Protein AF-A0A950J398-F1 (afdb_monomer)

Solvent-accessible surface area (backbone atoms only — not comparable to full-atom values): 10388 Å² total; per-residue (Å²): 79,31,39,39,40,58,42,37,67,45,62,45,77,43,84,66,61,93,87,28,29,50,65,56,54,39,52,75,22,68,27,67,51,93,64,90,81,65,56,47,45,32,40,38,36,40,69,88,69,51,72,46,80,29,51,38,33,44,35,73,72,71,58,40,63,92,50,53,47,72,55,54,66,61,15,35,38,37,33,47,59,75,60,66,37,48,29,39,38,39,64,25,36,70,49,60,43,79,42,84,38,45,67,77,39,30,48,63,54,54,47,56,74,31,29,65,46,72,85,32,34,45,26,45,61,58,22,33,44,33,40,64,45,98,87,71,53,73,48,76,44,80,31,38,39,47,58,16,71,76,68,68,39,62,87,36,36,54,66,61,54,74,67,25,36,37,40,31,41,64,41,95,58,89,76,77,41,68,74,54,47,59,59,59,53,60,73,73,54,135

Radius of gyration: 21.27 Å; Cα contacts (8 Å, |Δi|>4): 397; chains: 1; bounding box: 48×39×56 Å

Sequence (190 aa):
NVLVMGDVKTPGKYALRSGGRLTDAIAAAGGLMPTNGDFPFARVSRANGAIVRVSLQNLLHDGNQQQNVELDEGSVVYVEGPTTFDVEVVGAVDRPGYIQMREGDRLATAIAKAGTSANSNADLNHVYVTRTAANGQTASHEVNLYQALINGNLWYDPVLKKGDIVYVPQSRRPGSAGGLLYLLQRWLIP

Structure (mmCIF, N/CA/C/O backbone):
data_AF-A0A950J398-F1
#
_entry.id   AF-A0A950J398-F1
#
loop_
_atom_site.group_PDB
_atom_site.id
_atom_site.type_symbol
_atom_site.label_atom_id
_atom_site.label_alt_id
_atom_site.label_comp_id
_atom_site.label_asym_id
_atom_site.label_entity_id
_atom_site.label_seq_id
_atom_site.pdbx_PDB_ins_code
_atom_site.Cartn_x
_atom_site.Cartn_y
_atom_site.Cartn_z
_atom_site.occupancy
_atom_site.B_iso_or_equiv
_atom_site.auth_seq_id
_atom_site.auth_comp_id
_atom_site.auth_asym_id
_atom_site.auth_atom_id
_atom_site.pdbx_PDB_model_num
ATOM 1 N N . ASN A 1 1 ? -22.641 -3.391 20.922 1.00 89.75 1 ASN A N 1
ATOM 2 C CA . ASN A 1 1 ? -21.802 -3.944 19.818 1.00 89.75 1 ASN A CA 1
ATOM 3 C C . ASN A 1 1 ? -21.155 -2.836 18.995 1.00 89.75 1 ASN A C 1
ATOM 5 O O . ASN A 1 1 ? -21.799 -1.816 18.789 1.00 89.75 1 ASN A O 1
ATOM 9 N N . VAL A 1 2 ? -19.935 -3.050 18.495 1.00 96.06 2 VAL A N 1
ATOM 10 C CA . VAL A 1 2 ? -19.203 -2.146 17.584 1.00 96.06 2 VAL A CA 1
ATOM 11 C C . VAL A 1 2 ? -18.965 -2.860 16.255 1.00 96.06 2 VAL A C 1
ATOM 13 O O . VAL A 1 2 ? -18.719 -4.065 16.236 1.00 96.06 2 VAL A O 1
ATOM 16 N N . LEU A 1 3 ? -19.039 -2.138 15.140 1.00 97.31 3 LEU A N 1
ATOM 17 C CA . LEU A 1 3 ? -18.682 -2.654 13.820 1.00 97.31 3 LEU A CA 1
ATOM 18 C C . LEU A 1 3 ? -17.259 -2.222 13.461 1.00 97.31 3 LEU A C 1
ATOM 20 O O . LEU A 1 3 ? -16.984 -1.028 13.432 1.00 97.31 3 LEU A O 1
ATOM 24 N N . VAL A 1 4 ? -16.372 -3.171 13.174 1.00 98.00 4 VAL A N 1
ATOM 25 C CA . VAL A 1 4 ? -14.995 -2.906 12.737 1.00 98.00 4 VAL A CA 1
ATOM 26 C C . VAL A 1 4 ? -14.847 -3.333 11.281 1.00 98.00 4 VAL A C 1
ATOM 28 O O . VAL A 1 4 ? -15.149 -4.469 10.918 1.00 98.00 4 VAL A O 1
ATOM 31 N N . MET A 1 5 ? -14.403 -2.407 10.439 1.00 95.50 5 MET A N 1
ATOM 32 C CA . MET A 1 5 ? -14.259 -2.562 8.994 1.00 95.50 5 MET A CA 1
ATOM 33 C C . MET A 1 5 ? -12.928 -1.978 8.514 1.00 95.50 5 MET A C 1
ATOM 35 O O . MET A 1 5 ? -12.288 -1.202 9.225 1.00 95.50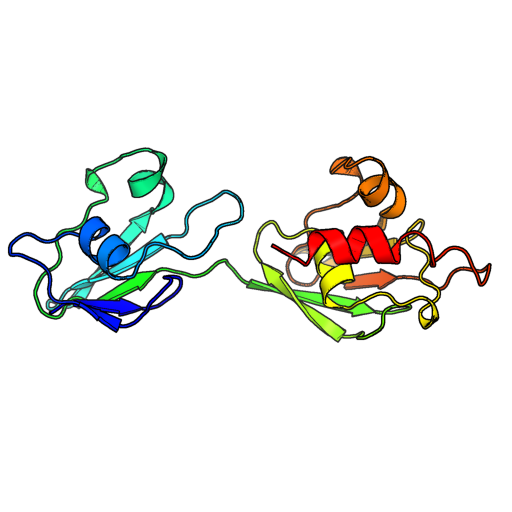 5 MET A O 1
ATOM 39 N N . GLY A 1 6 ? -12.554 -2.305 7.276 1.00 91.50 6 GLY A N 1
ATOM 40 C CA . GLY A 1 6 ? -11.344 -1.793 6.638 1.00 91.50 6 GLY A CA 1
ATOM 41 C C . GLY A 1 6 ? -10.139 -2.704 6.855 1.00 91.50 6 GLY A C 1
ATOM 42 O O . GLY A 1 6 ? -10.293 -3.925 6.870 1.00 91.50 6 GLY A O 1
ATOM 43 N N . ASP A 1 7 ? -8.953 -2.115 6.998 1.00 91.81 7 ASP A N 1
ATOM 44 C CA . ASP A 1 7 ? -7.660 -2.817 6.944 1.00 91.81 7 ASP A CA 1
ATOM 45 C C . ASP A 1 7 ? -7.256 -3.485 8.273 1.00 91.81 7 ASP A C 1
ATOM 47 O O . ASP A 1 7 ? -6.224 -3.214 8.888 1.00 91.81 7 ASP A O 1
ATOM 51 N N . VAL A 1 8 ? -8.129 -4.377 8.735 1.00 95.25 8 VAL A N 1
ATOM 52 C CA . VAL A 1 8 ? -7.943 -5.249 9.903 1.00 95.25 8 VAL A CA 1
ATOM 53 C C . VAL A 1 8 ? -7.967 -6.709 9.467 1.00 95.25 8 VAL A C 1
ATOM 55 O O . VAL A 1 8 ? -8.546 -7.038 8.433 1.00 95.25 8 VAL A O 1
ATOM 58 N N . LYS A 1 9 ? -7.386 -7.612 10.266 1.00 94.19 9 LYS A N 1
ATOM 59 C CA . LYS A 1 9 ? -7.313 -9.037 9.890 1.00 94.19 9 LYS A CA 1
ATOM 60 C C . LYS A 1 9 ? -8.681 -9.694 9.751 1.00 94.19 9 LYS A C 1
ATOM 62 O O . LYS A 1 9 ? -8.897 -10.476 8.832 1.00 94.19 9 LYS A O 1
ATOM 67 N N . THR A 1 10 ? -9.591 -9.394 10.673 1.00 96.81 10 THR A N 1
ATOM 68 C CA . THR A 1 10 ? -10.943 -9.959 10.683 1.00 96.81 10 THR A CA 1
ATOM 69 C C . THR A 1 10 ? -11.962 -8.826 10.810 1.00 96.81 10 THR A C 1
ATOM 71 O O . THR A 1 10 ? -12.272 -8.389 11.916 1.00 96.81 10 THR A O 1
ATOM 74 N N . PRO A 1 11 ? -12.495 -8.287 9.704 1.00 97.06 11 PRO A N 1
ATOM 75 C CA . PRO A 1 11 ? -13.603 -7.337 9.759 1.00 97.06 11 PRO A CA 1
ATOM 76 C C . PRO A 1 11 ? -14.870 -7.998 10.317 1.00 97.06 11 PRO A C 1
ATOM 78 O O . PRO A 1 11 ? -15.158 -9.156 10.016 1.00 97.06 11 PRO A O 1
ATOM 81 N N . GLY A 1 12 ? -15.657 -7.279 11.117 1.00 97.69 12 GLY A N 1
ATOM 82 C CA . GLY A 1 12 ? -16.854 -7.855 11.725 1.00 97.69 12 GLY A CA 1
ATOM 83 C C . GLY A 1 12 ? -17.466 -7.033 12.850 1.00 97.69 12 GLY A C 1
ATOM 84 O O . GLY A 1 12 ? -17.034 -5.924 13.165 1.00 97.69 12 GLY A O 1
ATOM 85 N N . LYS A 1 13 ? -18.519 -7.588 13.457 1.00 97.62 13 LYS A N 1
ATOM 86 C CA . LYS A 1 13 ? -19.149 -7.025 14.655 1.00 97.62 13 LYS A CA 1
ATOM 87 C C . LYS A 1 13 ? -18.500 -7.618 15.899 1.00 97.62 13 LYS A C 1
ATOM 89 O O . LYS A 1 13 ? -18.402 -8.835 16.015 1.00 97.62 13 LYS A O 1
ATOM 94 N N . TYR A 1 14 ? -18.147 -6.756 16.843 1.00 97.12 14 TYR A N 1
ATOM 95 C CA . TYR A 1 14 ? -17.475 -7.125 18.080 1.00 97.12 14 TYR A CA 1
ATOM 96 C C . TYR A 1 14 ? -18.247 -6.615 19.296 1.00 97.12 14 TYR A C 1
ATOM 98 O O . TYR A 1 14 ? -18.701 -5.466 19.344 1.00 97.12 14 TYR A O 1
ATOM 106 N N . ALA A 1 15 ? -18.402 -7.487 20.289 1.00 95.44 15 ALA A N 1
ATOM 107 C CA . ALA A 1 15 ? -18.905 -7.121 21.603 1.00 95.44 15 ALA A CA 1
ATOM 108 C C . ALA A 1 15 ? -17.713 -6.715 22.476 1.00 95.44 15 ALA A C 1
ATOM 110 O O . ALA A 1 15 ? -16.857 -7.542 22.787 1.00 95.44 15 ALA A O 1
ATOM 111 N N . LEU A 1 16 ? -17.646 -5.437 22.844 1.00 93.56 16 LEU A N 1
ATOM 112 C CA . LEU A 1 16 ? -16.629 -4.919 23.756 1.00 93.56 16 LEU A CA 1
ATOM 113 C C . LEU A 1 16 ? -17.194 -4.841 25.175 1.00 93.56 16 LEU A C 1
ATOM 115 O O . LEU A 1 16 ? -18.408 -4.755 25.370 1.00 93.56 16 LEU A O 1
ATOM 119 N N . ARG A 1 17 ? -16.304 -4.863 26.170 1.00 90.81 17 ARG A N 1
ATOM 120 C CA . ARG A 1 17 ? -16.674 -4.581 27.562 1.00 90.81 17 ARG A CA 1
ATOM 121 C C . ARG A 1 17 ? -17.093 -3.114 27.705 1.00 90.81 17 ARG A C 1
ATOM 123 O O . ARG A 1 17 ? -16.741 -2.281 26.872 1.00 90.81 17 ARG A O 1
ATOM 130 N N . SER A 1 18 ? -17.818 -2.801 28.779 1.00 87.69 18 SER A N 1
ATOM 131 C CA . SER A 1 18 ? -18.142 -1.411 29.129 1.00 87.69 18 SER A CA 1
ATOM 132 C C . SER A 1 18 ? -16.862 -0.576 29.229 1.00 87.69 18 SER A C 1
ATOM 134 O O . SER A 1 18 ? -15.903 -1.012 29.867 1.00 87.69 18 SER A O 1
ATOM 136 N N . GLY A 1 19 ? -16.851 0.601 28.600 1.00 89.00 19 GLY A N 1
ATOM 137 C CA . GLY A 1 19 ? -15.662 1.456 28.496 1.00 89.00 19 GLY A CA 1
ATOM 138 C C . GLY A 1 19 ? -14.628 0.995 27.460 1.00 89.00 19 GLY A C 1
ATOM 139 O O . GLY A 1 19 ? -13.484 1.448 27.501 1.00 89.00 19 GLY A O 1
ATOM 140 N N . GLY A 1 20 ? -15.003 0.082 26.556 1.00 95.06 20 GLY A N 1
ATOM 141 C CA . GLY A 1 20 ? -14.139 -0.402 25.481 1.00 95.06 20 GLY A CA 1
ATOM 142 C C . GLY A 1 20 ? -13.688 0.716 24.538 1.00 95.06 20 GLY A C 1
ATOM 143 O O . GLY A 1 20 ? -14.447 1.629 24.204 1.00 95.06 20 GLY A O 1
ATOM 144 N N . ARG A 1 21 ? -12.434 0.640 24.093 1.00 97.12 21 ARG A N 1
ATOM 145 C CA . ARG A 1 21 ? -11.788 1.669 23.269 1.00 97.12 21 ARG A CA 1
ATOM 146 C C . ARG A 1 21 ? -11.370 1.145 21.902 1.00 97.12 21 ARG A C 1
ATOM 148 O O . ARG A 1 21 ? -11.442 -0.049 21.610 1.00 97.12 21 ARG A O 1
ATOM 155 N N . LEU A 1 22 ? -10.908 2.060 21.053 1.00 97.38 22 LEU A N 1
ATOM 156 C CA . LEU A 1 22 ? -10.424 1.764 19.707 1.00 97.38 22 LEU A CA 1
ATOM 157 C C . LEU A 1 22 ? -9.371 0.648 19.684 1.00 97.38 22 LEU A C 1
ATOM 159 O O . LEU A 1 22 ? -9.449 -0.239 18.835 1.00 97.38 22 LEU A O 1
ATOM 163 N N . THR A 1 23 ? -8.433 0.645 20.632 1.00 97.56 23 THR A N 1
ATOM 164 C CA . THR A 1 23 ? -7.432 -0.427 20.743 1.00 97.56 23 THR A CA 1
ATOM 165 C C . THR A 1 23 ? -8.057 -1.796 21.007 1.00 97.56 23 THR A C 1
ATOM 167 O O . THR A 1 23 ? -7.616 -2.776 20.413 1.00 97.56 23 THR A O 1
ATOM 170 N N . ASP A 1 24 ? -9.107 -1.873 21.831 1.00 97.44 24 ASP A N 1
ATOM 171 C CA . ASP A 1 24 ? -9.798 -3.134 22.135 1.00 97.44 24 ASP A CA 1
ATOM 172 C C . ASP A 1 24 ? -10.524 -3.672 20.902 1.00 97.44 24 ASP A C 1
ATOM 174 O O . ASP A 1 24 ? -10.493 -4.869 20.628 1.00 97.44 24 ASP A O 1
ATOM 178 N N . ALA A 1 25 ? -11.143 -2.779 20.124 1.00 97.62 25 ALA A N 1
ATOM 179 C CA . ALA A 1 25 ? -11.811 -3.133 18.878 1.00 97.62 25 ALA A CA 1
ATOM 180 C C . ALA A 1 25 ? -10.827 -3.659 17.823 1.00 97.62 25 ALA A C 1
ATOM 182 O O . ALA A 1 25 ? -11.087 -4.684 17.194 1.00 97.62 25 ALA A O 1
ATOM 183 N N . ILE A 1 26 ? -9.682 -2.987 17.656 1.00 97.12 26 ILE A N 1
ATOM 184 C CA . ILE A 1 26 ? -8.622 -3.421 16.736 1.00 97.12 26 ILE A CA 1
ATOM 185 C C . ILE A 1 26 ? -8.041 -4.765 17.194 1.00 97.12 26 ILE A C 1
ATOM 187 O O . ILE A 1 26 ? -7.856 -5.660 16.371 1.00 97.12 26 ILE A O 1
ATOM 191 N N . ALA A 1 27 ? -7.798 -4.941 18.496 1.00 97.25 27 ALA A N 1
ATOM 192 C CA . ALA A 1 27 ? -7.305 -6.199 19.051 1.00 97.25 27 ALA A CA 1
ATOM 193 C C . ALA A 1 27 ? -8.307 -7.348 18.852 1.00 97.25 27 ALA A C 1
ATOM 195 O O . ALA A 1 27 ? -7.915 -8.431 18.418 1.00 97.25 27 ALA A O 1
ATOM 196 N N . ALA A 1 28 ? -9.599 -7.105 19.090 1.00 97.56 28 ALA A N 1
ATOM 197 C CA . ALA A 1 28 ? -10.663 -8.080 18.853 1.00 97.56 28 ALA A CA 1
ATOM 198 C C . ALA A 1 28 ? -10.767 -8.483 17.371 1.00 97.56 28 ALA A C 1
ATOM 200 O O . ALA A 1 28 ? -11.016 -9.648 17.072 1.00 97.56 28 ALA A O 1
ATOM 201 N N . ALA A 1 29 ? -10.490 -7.552 16.452 1.00 97.56 29 ALA A N 1
ATOM 202 C CA . ALA A 1 29 ? -10.401 -7.812 15.015 1.00 97.56 29 ALA A CA 1
ATOM 203 C C . ALA A 1 29 ? -9.108 -8.535 14.574 1.00 97.56 29 ALA A C 1
ATOM 205 O O . ALA A 1 29 ? -8.880 -8.727 13.378 1.00 97.56 29 ALA A O 1
ATOM 206 N N . GLY A 1 30 ? -8.253 -8.948 15.517 1.00 96.56 30 GLY A N 1
ATOM 207 C CA . GLY A 1 30 ? -6.989 -9.643 15.254 1.00 96.56 30 GLY A CA 1
ATOM 208 C C . GLY A 1 30 ? -5.803 -8.717 14.957 1.00 96.56 30 GLY A C 1
ATOM 209 O O . GLY A 1 30 ? -4.724 -9.194 14.585 1.00 96.56 30 GLY A O 1
ATOM 210 N N . GLY A 1 31 ? -5.977 -7.408 15.138 1.00 94.81 31 GLY A N 1
ATOM 211 C CA . GLY A 1 31 ? -5.001 -6.379 14.802 1.00 94.81 31 GLY A CA 1
ATOM 212 C C . GLY A 1 31 ? -5.141 -5.850 13.374 1.00 94.81 31 GLY A C 1
ATOM 213 O O . GLY A 1 31 ? -6.023 -6.250 12.609 1.00 94.81 31 GLY A O 1
ATOM 214 N N . LEU A 1 32 ? -4.242 -4.932 13.029 1.00 92.69 32 LEU A N 1
ATOM 215 C CA . LEU A 1 32 ? -4.137 -4.360 11.689 1.00 92.69 32 LEU A CA 1
ATOM 216 C C . LEU A 1 32 ? -3.552 -5.376 10.700 1.00 92.69 32 LEU A C 1
ATOM 218 O O . LEU A 1 32 ? -2.845 -6.315 11.092 1.00 92.69 32 LEU A O 1
ATOM 222 N N . MET A 1 33 ? -3.840 -5.175 9.417 1.00 88.31 33 MET A N 1
ATOM 223 C CA . MET A 1 33 ? -3.079 -5.820 8.348 1.00 88.31 33 MET A CA 1
ATOM 224 C C . MET A 1 33 ? -1.623 -5.311 8.340 1.00 88.31 33 MET A C 1
ATOM 226 O O . MET A 1 33 ? -1.348 -4.237 8.881 1.00 88.31 33 MET A O 1
ATOM 230 N N . PRO A 1 34 ? -0.664 -6.069 7.771 1.00 80.06 34 PRO A N 1
ATOM 231 C CA . PRO A 1 34 ? 0.726 -5.626 7.678 1.00 80.06 34 PRO A CA 1
ATOM 232 C C . PRO A 1 34 ? 0.859 -4.280 6.956 1.00 80.06 34 PRO A C 1
ATOM 234 O O . PRO A 1 34 ? 0.318 -4.105 5.862 1.00 80.06 34 PRO A O 1
ATOM 237 N N . THR A 1 35 ? 1.613 -3.360 7.558 1.00 70.12 35 THR A N 1
ATOM 238 C CA . THR A 1 35 ? 1.894 -2.026 7.017 1.00 70.12 35 THR A CA 1
ATOM 239 C C . THR A 1 35 ? 3.340 -1.927 6.520 1.00 70.12 35 THR A C 1
ATOM 241 O O . THR A 1 35 ? 4.217 -2.661 6.975 1.00 70.12 35 THR A O 1
ATOM 244 N N . ASN A 1 36 ? 3.606 -1.002 5.592 1.00 63.44 36 ASN A N 1
ATOM 245 C CA . ASN A 1 36 ? 4.936 -0.784 5.001 1.00 63.44 36 ASN A CA 1
ATOM 246 C C . ASN A 1 36 ? 5.781 0.257 5.776 1.00 63.44 36 ASN A C 1
ATOM 248 O O . ASN A 1 36 ? 6.622 0.932 5.187 1.00 63.44 36 ASN A O 1
ATOM 252 N N . GLY A 1 37 ? 5.556 0.409 7.084 1.00 69.19 37 GLY A N 1
ATOM 253 C CA . GLY A 1 37 ? 6.310 1.324 7.955 1.00 69.19 37 GLY A CA 1
ATOM 254 C C . GLY A 1 37 ? 5.422 2.280 8.747 1.00 69.19 37 GLY A C 1
ATOM 255 O O . GLY A 1 37 ? 5.594 2.384 9.957 1.00 69.19 37 GLY A O 1
ATOM 256 N N . ASP A 1 38 ? 4.426 2.883 8.095 1.00 74.56 38 ASP A N 1
ATOM 257 C CA . ASP A 1 38 ? 3.480 3.797 8.743 1.00 74.56 38 ASP A CA 1
ATOM 258 C C . ASP A 1 38 ? 2.133 3.116 9.009 1.00 74.56 38 ASP A C 1
ATOM 260 O O . ASP A 1 38 ? 1.597 2.383 8.171 1.00 74.56 38 ASP A O 1
ATOM 264 N N . PHE A 1 39 ? 1.561 3.365 10.185 1.00 86.56 39 PHE A N 1
ATOM 265 C CA . PHE A 1 39 ? 0.210 2.939 10.525 1.00 86.56 39 PHE A CA 1
ATOM 266 C C . PHE A 1 39 ? -0.834 3.902 9.937 1.00 86.56 39 PHE A C 1
ATOM 268 O O . PHE A 1 39 ? -0.658 5.122 10.002 1.00 86.56 39 PHE A O 1
ATOM 275 N N . PRO A 1 40 ? -1.957 3.385 9.405 1.00 89.62 40 PRO A N 1
ATOM 276 C CA . PRO A 1 40 ? -2.964 4.215 8.758 1.00 89.62 40 PRO A CA 1
ATOM 277 C C . PRO A 1 40 ? -3.769 5.046 9.766 1.00 89.62 40 PRO A C 1
ATOM 279 O O . PRO A 1 40 ? -3.604 4.964 10.984 1.00 89.62 40 PRO A O 1
ATOM 282 N N . PHE A 1 41 ? -4.702 5.848 9.265 1.00 93.50 41 PHE A N 1
ATOM 283 C CA . PHE A 1 41 ? -5.713 6.464 10.118 1.00 93.50 41 PHE A CA 1
ATOM 284 C C . PHE A 1 41 ? -6.892 5.514 10.345 1.00 93.50 41 PHE A C 1
ATOM 286 O O . PHE A 1 41 ? -7.205 4.661 9.518 1.00 93.50 41 PHE A O 1
ATOM 293 N N . ALA A 1 42 ? -7.609 5.715 11.445 1.00 96.00 42 ALA A N 1
ATOM 294 C CA . ALA A 1 42 ? -8.945 5.171 11.636 1.00 96.00 42 ALA A CA 1
ATOM 295 C C . ALA A 1 42 ? -9.976 6.300 11.659 1.00 96.00 42 ALA A C 1
ATOM 297 O O . ALA A 1 42 ? -9.714 7.402 12.144 1.00 96.00 42 ALA A O 1
ATOM 298 N N . ARG A 1 43 ? -11.180 6.014 11.171 1.00 97.19 43 ARG A N 1
ATOM 299 C CA . ARG A 1 43 ? -12.36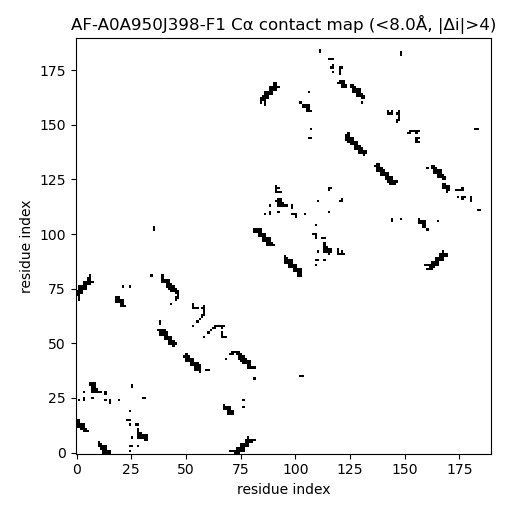1 6.856 11.362 1.00 97.19 43 ARG A CA 1
ATOM 300 C C . ARG A 1 43 ? -13.317 6.138 12.297 1.00 97.19 43 ARG A C 1
ATOM 302 O O . ARG A 1 43 ? -13.757 5.030 12.004 1.00 97.19 43 ARG A O 1
ATOM 309 N N . VAL A 1 44 ? -13.644 6.783 13.407 1.00 97.56 44 VAL A N 1
ATOM 310 C CA . VAL A 1 44 ? -14.644 6.313 14.362 1.00 97.56 44 VAL A CA 1
ATOM 311 C C . VAL A 1 44 ? -15.902 7.138 14.160 1.00 97.56 44 VAL A C 1
ATOM 313 O O . VAL A 1 44 ? -15.916 8.329 14.464 1.00 97.56 44 VAL A O 1
ATOM 316 N N . SER A 1 45 ? -16.950 6.514 13.637 1.00 96.69 45 SER A N 1
ATOM 317 C CA . SER A 1 45 ? -18.288 7.093 13.593 1.00 96.69 45 SER A CA 1
ATOM 318 C C . SER A 1 45 ? -19.051 6.634 14.829 1.00 96.69 45 SER A C 1
ATOM 320 O O . SER A 1 45 ? -19.289 5.441 15.010 1.00 96.69 45 SER A O 1
ATOM 322 N N . ARG A 1 46 ? -19.388 7.576 15.708 1.00 92.12 46 ARG A N 1
ATOM 323 C CA . ARG A 1 46 ? -20.194 7.313 16.904 1.00 92.12 46 ARG A CA 1
ATOM 324 C C . ARG A 1 46 ? -21.678 7.308 16.562 1.00 92.12 46 ARG A C 1
ATOM 326 O O . ARG A 1 46 ? -22.103 7.922 15.584 1.00 92.12 46 ARG A O 1
ATOM 333 N N . ALA A 1 47 ? -22.480 6.689 17.424 1.00 84.62 47 ALA A N 1
ATOM 334 C CA . ALA A 1 47 ? -23.933 6.616 17.255 1.00 84.62 47 ALA A CA 1
ATOM 335 C C . ALA A 1 47 ? -24.618 7.997 17.184 1.00 84.62 47 ALA A C 1
ATOM 337 O O . ALA A 1 47 ? -25.661 8.137 16.554 1.00 84.62 47 ALA A O 1
ATOM 338 N N . ASN A 1 48 ? -24.015 9.033 17.777 1.00 85.56 48 ASN A N 1
ATOM 339 C CA . ASN A 1 48 ? -24.506 10.414 17.716 1.00 85.56 48 ASN A CA 1
ATOM 340 C C . ASN A 1 48 ? -24.151 11.157 16.409 1.00 85.56 48 ASN A C 1
ATOM 342 O O . ASN A 1 48 ? -24.402 12.355 16.303 1.00 85.56 48 ASN A O 1
ATOM 346 N N . GLY A 1 49 ? -23.530 10.480 15.439 1.00 86.00 49 GLY A N 1
ATOM 347 C CA . GLY A 1 49 ? -23.116 11.055 14.159 1.00 86.00 49 GLY A CA 1
ATOM 348 C C . GLY A 1 49 ? -21.750 11.747 14.175 1.00 86.00 49 GLY A C 1
ATOM 349 O O . GLY A 1 49 ? -21.261 12.133 13.115 1.00 86.00 49 GLY A O 1
ATOM 350 N N . ALA A 1 50 ? -21.090 11.878 15.332 1.00 91.94 50 ALA A N 1
ATOM 351 C CA . ALA A 1 50 ? -19.739 12.424 15.391 1.00 91.94 50 ALA A CA 1
ATOM 352 C C . ALA A 1 50 ? -18.746 11.482 14.697 1.00 91.94 50 ALA A C 1
ATOM 354 O O . ALA A 1 50 ? -18.739 10.274 14.945 1.00 91.94 50 ALA A O 1
ATOM 355 N N . ILE A 1 51 ? -17.878 12.047 13.857 1.00 95.06 51 ILE A N 1
ATOM 356 C CA . ILE A 1 51 ? -16.788 11.320 13.206 1.00 95.06 51 ILE A CA 1
ATOM 357 C C . ILE A 1 51 ? -15.472 11.825 13.784 1.00 95.06 51 ILE A C 1
ATOM 359 O O . ILE A 1 51 ? -15.146 13.004 13.667 1.00 95.06 51 ILE A O 1
ATOM 363 N N . VAL A 1 52 ? -14.710 10.921 14.390 1.00 96.12 52 VAL A N 1
ATOM 364 C CA . VAL A 1 52 ? -13.377 11.206 14.923 1.00 96.12 52 VAL A CA 1
ATOM 365 C C . VAL A 1 52 ? -12.351 10.506 14.045 1.00 96.12 52 VAL A C 1
ATOM 367 O O . VAL A 1 52 ? -12.398 9.287 13.880 1.00 96.12 52 VAL A O 1
ATOM 370 N N . ARG A 1 53 ? -11.427 11.277 13.469 1.00 96.44 53 ARG A N 1
ATOM 371 C CA . ARG A 1 53 ? -10.266 10.730 12.762 1.00 96.44 53 ARG A CA 1
ATOM 372 C C . ARG A 1 53 ? -9.126 10.541 13.760 1.00 96.44 53 ARG A C 1
ATOM 374 O O . ARG A 1 53 ? -8.799 11.465 14.497 1.00 96.44 53 ARG A O 1
ATOM 381 N N . VAL A 1 54 ? -8.540 9.351 13.770 1.00 96.75 54 VAL A N 1
ATOM 382 C CA . VAL A 1 54 ? -7.523 8.918 14.729 1.00 96.75 54 VAL A CA 1
ATOM 383 C C . VAL A 1 54 ? -6.263 8.504 13.980 1.00 96.75 54 VAL A C 1
ATOM 385 O O . VAL A 1 54 ? -6.348 7.710 13.046 1.00 96.75 54 VAL A O 1
ATOM 388 N N . SER A 1 55 ? -5.101 9.018 14.383 1.00 95.31 55 SER A N 1
ATOM 389 C CA . SER A 1 55 ? -3.803 8.541 13.887 1.00 95.31 55 SER A CA 1
ATOM 390 C C . SER A 1 55 ? -3.437 7.243 14.606 1.00 95.31 55 SER A C 1
ATOM 392 O O . SER A 1 55 ? -3.155 7.270 15.809 1.00 95.31 55 SER A O 1
ATOM 394 N N . LEU A 1 56 ? -3.440 6.104 13.898 1.00 94.75 56 LEU A N 1
ATOM 395 C CA . LEU A 1 56 ? -3.002 4.842 14.505 1.00 94.75 56 LEU A CA 1
ATOM 396 C C . LEU A 1 56 ? -1.486 4.796 14.678 1.00 94.75 56 LEU A C 1
ATOM 398 O O . LEU A 1 56 ? -1.023 4.092 15.568 1.00 94.75 56 LEU A O 1
ATOM 402 N N . GLN A 1 57 ? -0.734 5.596 13.917 1.00 93.00 57 GLN A N 1
ATOM 403 C CA . GLN A 1 57 ? 0.688 5.825 14.170 1.00 93.00 57 GLN A CA 1
ATOM 404 C C . GLN A 1 57 ? 0.878 6.376 15.584 1.00 93.00 57 GLN A C 1
ATOM 406 O O . GLN A 1 57 ? 1.495 5.737 16.432 1.00 93.00 57 GLN A O 1
ATOM 411 N N . ASN A 1 58 ? 0.225 7.496 15.892 1.00 95.94 58 ASN A N 1
ATOM 412 C CA . ASN A 1 58 ? 0.377 8.131 17.196 1.00 95.94 58 ASN A CA 1
ATOM 413 C C . ASN A 1 58 ? -0.164 7.238 18.323 1.00 95.94 58 ASN A C 1
ATOM 415 O O . ASN A 1 58 ? 0.378 7.244 19.421 1.00 95.94 58 ASN A O 1
ATOM 419 N N . LEU A 1 59 ? -1.244 6.490 18.073 1.00 96.94 59 LEU A N 1
ATOM 420 C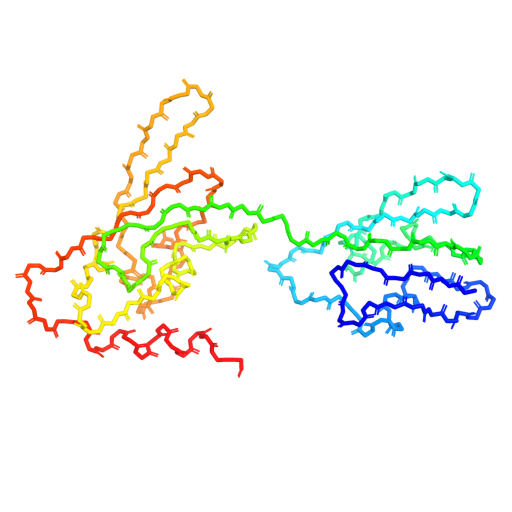 CA . LEU A 1 59 ? -1.882 5.640 19.079 1.00 96.94 59 LEU A CA 1
ATOM 421 C C . LEU A 1 59 ? -1.091 4.357 19.376 1.00 96.94 59 LEU A C 1
ATOM 423 O O . LEU A 1 59 ? -0.881 4.028 20.541 1.00 96.94 59 LEU A O 1
ATOM 427 N N . LEU A 1 60 ? -0.713 3.610 18.335 1.00 93.75 60 LEU A N 1
ATOM 428 C CA . LEU A 1 60 ? -0.172 2.253 18.457 1.00 93.75 60 LEU A CA 1
ATOM 429 C C . LEU A 1 60 ? 1.356 2.224 18.459 1.00 93.75 60 LEU A C 1
ATOM 431 O O . LEU A 1 60 ? 1.929 1.373 19.132 1.00 93.75 60 LEU A O 1
ATOM 435 N N . HIS A 1 61 ? 2.001 3.133 17.722 1.00 92.31 61 HIS A N 1
ATOM 436 C CA . HIS A 1 61 ? 3.459 3.228 17.669 1.00 92.31 61 HIS A CA 1
ATOM 437 C C . HIS A 1 61 ? 3.990 4.206 18.720 1.00 92.31 61 HIS A C 1
ATOM 439 O O . HIS A 1 61 ? 4.810 3.828 19.551 1.00 92.31 61 HIS A O 1
ATOM 445 N N . ASP A 1 62 ? 3.476 5.441 18.740 1.00 94.38 62 ASP A N 1
ATOM 446 C CA . ASP A 1 62 ? 3.994 6.483 19.643 1.00 94.38 62 ASP A CA 1
ATOM 447 C C . ASP A 1 62 ? 3.345 6.449 21.042 1.00 94.38 62 ASP A C 1
ATOM 449 O O . ASP A 1 62 ? 3.752 7.179 21.946 1.00 94.38 62 ASP A O 1
ATOM 453 N N . GLY A 1 63 ? 2.319 5.614 21.238 1.00 94.00 63 GLY A N 1
ATOM 454 C CA . GLY A 1 63 ? 1.670 5.388 22.533 1.00 94.00 63 GLY A CA 1
ATOM 455 C C . GLY A 1 63 ? 0.776 6.530 23.037 1.00 94.00 63 GLY A C 1
ATOM 456 O O . GLY A 1 63 ? 0.383 6.527 24.207 1.00 94.00 63 GLY A O 1
ATOM 457 N N . ASN A 1 64 ? 0.416 7.500 22.192 1.00 96.81 64 ASN A N 1
ATOM 458 C CA . ASN A 1 64 ? -0.428 8.631 22.565 1.00 96.81 64 ASN A CA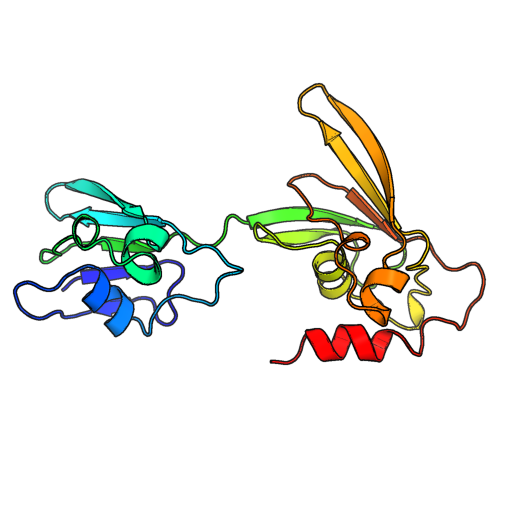 1
ATOM 459 C C . ASN A 1 64 ? -1.879 8.196 22.848 1.00 96.81 64 ASN A C 1
ATOM 461 O O . ASN A 1 64 ? -2.730 8.145 21.958 1.00 96.81 64 ASN A O 1
ATOM 465 N N . GLN A 1 65 ? -2.190 7.967 24.124 1.00 95.69 65 GLN A N 1
ATOM 466 C CA . GLN A 1 65 ? -3.516 7.532 24.574 1.00 95.69 65 GLN A CA 1
ATOM 467 C C . GLN A 1 65 ? -4.634 8.563 24.356 1.00 95.69 65 GLN A C 1
ATOM 469 O O . GLN A 1 65 ? -5.803 8.187 24.393 1.00 95.69 65 GLN A O 1
ATOM 474 N N . GLN A 1 66 ? -4.329 9.833 24.062 1.00 95.50 66 GLN A N 1
ATOM 475 C CA . GLN A 1 66 ? -5.363 10.815 23.694 1.00 95.50 66 GLN A CA 1
ATOM 476 C C . GLN A 1 66 ? -6.064 10.448 22.377 1.00 95.50 66 GLN A C 1
ATOM 478 O O . GLN A 1 66 ? -7.190 10.870 22.131 1.00 95.50 66 GLN A O 1
ATOM 483 N N . GLN A 1 67 ? -5.410 9.636 21.542 1.00 95.25 67 GLN A N 1
ATOM 484 C CA . GLN A 1 67 ? -5.976 9.076 20.318 1.00 95.25 67 GLN A CA 1
ATOM 485 C C . GLN A 1 67 ? -6.885 7.862 20.592 1.00 95.25 67 GLN A C 1
ATOM 487 O O . GLN A 1 67 ? -7.600 7.418 19.696 1.00 95.25 67 GLN A O 1
ATOM 492 N N . ASN A 1 68 ? -6.891 7.308 21.812 1.00 96.81 68 ASN A N 1
ATOM 493 C CA . ASN A 1 68 ? -7.616 6.078 22.126 1.00 96.81 68 ASN A CA 1
ATOM 494 C C . ASN A 1 68 ? -9.093 6.349 22.443 1.00 96.81 68 ASN A C 1
ATOM 496 O O . ASN A 1 68 ? -9.532 6.373 23.598 1.00 96.81 68 ASN A O 1
ATOM 500 N N . VAL A 1 69 ? -9.855 6.595 21.382 1.00 95.62 69 VAL A N 1
ATOM 501 C CA . VAL A 1 69 ? -11.272 6.953 21.437 1.00 95.62 69 VAL A CA 1
ATOM 502 C C . VAL A 1 69 ? -12.095 5.842 22.094 1.00 95.62 69 VAL A C 1
ATOM 504 O O . VAL A 1 69 ? -11.989 4.672 21.731 1.00 95.62 69 VAL A O 1
ATOM 507 N N . GLU A 1 70 ? -12.937 6.225 23.052 1.00 95.31 70 GLU A N 1
ATOM 508 C CA . GLU A 1 70 ? -13.949 5.344 23.639 1.00 95.31 70 GLU A CA 1
ATOM 509 C C . GLU A 1 70 ? -15.089 5.090 22.652 1.00 95.31 70 GLU A C 1
ATOM 511 O O . GLU A 1 70 ? -15.501 6.001 21.919 1.00 95.31 70 GLU A O 1
ATOM 516 N N . LEU A 1 71 ? -15.550 3.840 22.616 1.00 95.25 71 LEU A N 1
ATOM 517 C CA . LEU A 1 71 ? -16.509 3.346 21.643 1.00 95.25 71 LEU A CA 1
ATOM 518 C C . LEU A 1 71 ? -17.841 3.032 22.311 1.00 95.25 71 LEU A C 1
ATOM 520 O O . LEU A 1 71 ? -17.957 2.106 23.111 1.00 95.25 71 LEU A O 1
ATOM 524 N N . ASP A 1 72 ? -18.863 3.769 21.897 1.00 92.44 72 ASP A N 1
ATOM 525 C CA . ASP A 1 72 ? -20.234 3.519 22.312 1.00 92.44 72 ASP A CA 1
ATOM 526 C C . ASP A 1 72 ? -20.844 2.361 21.520 1.00 92.44 72 ASP A C 1
ATOM 528 O O . ASP A 1 72 ? -20.397 2.009 20.418 1.00 92.44 72 ASP A O 1
ATOM 532 N N . GLU A 1 73 ? -21.926 1.802 22.048 1.00 92.81 73 GLU A N 1
ATOM 533 C CA . GLU A 1 73 ? -22.744 0.866 21.294 1.00 92.81 73 GLU A CA 1
ATOM 534 C C . GLU A 1 73 ? -23.234 1.489 19.976 1.00 92.81 73 GLU A C 1
ATOM 536 O O . GLU A 1 73 ? -23.689 2.628 19.929 1.00 92.81 73 GLU A O 1
ATOM 541 N N . GLY A 1 74 ? -23.110 0.733 18.884 1.00 92.50 74 GLY A N 1
ATOM 542 C CA . GLY A 1 74 ? -23.447 1.197 17.541 1.00 92.50 74 GLY A CA 1
ATOM 543 C C . GLY A 1 74 ? -22.320 1.954 16.839 1.00 92.50 74 GLY A C 1
ATOM 544 O O . GLY A 1 74 ? -22.480 2.290 15.668 1.00 92.50 74 GLY A O 1
ATOM 545 N N . SER A 1 75 ? -21.175 2.183 17.496 1.00 95.94 75 SER A N 1
ATOM 546 C CA . SER A 1 75 ? -20.021 2.800 16.838 1.00 95.94 75 SER A CA 1
ATOM 547 C C . SER A 1 75 ? -19.518 1.959 15.663 1.00 95.94 75 SER A C 1
ATOM 549 O O . SER A 1 75 ? -19.499 0.723 15.708 1.00 95.94 75 SER A O 1
ATOM 551 N N . VAL A 1 76 ? -19.062 2.649 14.623 1.00 97.31 76 VAL A N 1
ATOM 552 C CA . VAL A 1 76 ? -18.409 2.065 13.454 1.00 97.31 76 VAL A CA 1
ATOM 553 C C . VAL A 1 76 ? -16.963 2.533 13.422 1.00 97.31 76 VAL A C 1
ATOM 555 O O . VAL A 1 76 ? -16.684 3.726 13.318 1.00 97.31 76 VAL A O 1
ATOM 558 N N . VAL A 1 77 ? -16.040 1.584 13.499 1.00 97.75 77 VAL A N 1
ATOM 559 C CA . VAL A 1 77 ? -14.608 1.793 13.315 1.00 97.75 77 VAL A CA 1
ATOM 560 C C . VAL A 1 77 ? -14.254 1.384 11.894 1.00 97.75 77 VAL A C 1
ATOM 562 O O . VAL A 1 77 ? -14.407 0.225 11.516 1.00 97.75 77 VAL A O 1
ATOM 565 N N . TYR A 1 78 ? -13.762 2.334 11.112 1.00 97.06 78 TYR A N 1
ATOM 566 C CA . TYR A 1 78 ? -13.225 2.088 9.783 1.00 97.06 78 TYR A CA 1
ATOM 567 C C . TYR A 1 78 ? -11.724 2.361 9.792 1.00 97.06 78 TYR A C 1
ATOM 569 O O . TYR A 1 78 ? -11.310 3.517 9.890 1.00 97.06 78 TYR A O 1
ATOM 577 N N . VAL A 1 79 ? -10.915 1.309 9.701 1.00 95.38 79 VAL A N 1
ATOM 578 C CA . VAL A 1 79 ? -9.460 1.420 9.545 1.00 95.38 79 VAL A CA 1
ATOM 579 C C . VAL A 1 79 ? -9.160 1.674 8.074 1.00 95.38 79 VAL A C 1
ATOM 581 O O . VAL A 1 79 ? -9.539 0.883 7.210 1.00 95.38 79 VAL A O 1
ATOM 584 N N . GLU A 1 80 ? -8.520 2.797 7.771 1.00 90.69 80 GLU A N 1
ATOM 585 C CA . GLU A 1 80 ? -8.126 3.110 6.401 1.00 90.69 80 GLU A CA 1
ATOM 586 C C . GLU A 1 80 ? -7.076 2.094 5.938 1.00 90.69 80 GLU A C 1
ATOM 588 O O . GLU A 1 80 ? -6.163 1.756 6.684 1.00 90.69 80 GLU A O 1
ATOM 593 N N . GLY A 1 81 ? -7.235 1.569 4.724 1.00 76.94 81 GLY A N 1
ATOM 594 C CA . GLY A 1 81 ? -6.198 0.747 4.108 1.00 76.94 81 GLY A CA 1
ATOM 595 C C . GLY A 1 81 ? -5.045 1.594 3.590 1.00 76.94 81 GLY A C 1
ATOM 596 O O . GLY A 1 81 ? -5.172 2.822 3.520 1.00 76.94 81 GLY A O 1
ATOM 597 N N . PRO A 1 82 ? -3.931 0.958 3.197 1.00 69.31 82 PRO A N 1
ATOM 598 C CA . PRO A 1 82 ? -2.842 1.661 2.542 1.00 69.31 82 PRO A CA 1
ATOM 599 C C . PRO A 1 82 ? -3.390 2.434 1.343 1.00 69.31 82 PRO A C 1
ATOM 601 O O . PRO A 1 82 ? -4.200 1.901 0.580 1.00 69.31 82 PRO A O 1
ATOM 604 N N . THR A 1 83 ? -2.945 3.680 1.163 1.00 70.50 83 THR A N 1
ATOM 605 C CA . THR A 1 83 ? -3.277 4.453 -0.033 1.00 70.50 83 THR A CA 1
ATOM 606 C C . THR A 1 83 ? -2.798 3.662 -1.245 1.00 70.50 83 THR A C 1
ATOM 608 O O . THR A 1 83 ? -1.594 3.511 -1.462 1.00 70.50 83 THR A O 1
ATOM 611 N N . THR A 1 84 ? -3.729 3.105 -2.019 1.00 82.56 84 THR A N 1
ATOM 612 C CA . THR A 1 84 ? -3.386 2.400 -3.252 1.00 82.56 84 THR A CA 1
ATOM 613 C C . THR A 1 84 ? -3.385 3.357 -4.429 1.00 82.56 84 THR A C 1
ATOM 615 O O . THR A 1 84 ? -4.221 4.259 -4.516 1.00 82.56 84 THR A O 1
ATOM 618 N N . PHE A 1 85 ? -2.485 3.128 -5.370 1.00 86.25 85 PHE A N 1
ATOM 619 C CA . PHE A 1 85 ? -2.455 3.821 -6.647 1.00 86.25 85 PHE A CA 1
ATOM 620 C C . PHE A 1 85 ? -2.054 2.855 -7.750 1.00 86.25 85 PHE A C 1
ATOM 622 O O . PHE A 1 85 ? -1.382 1.861 -7.492 1.00 86.25 85 PHE A O 1
ATOM 629 N N . ASP A 1 86 ? -2.433 3.172 -8.979 1.00 90.94 86 ASP A N 1
ATOM 630 C CA . ASP A 1 86 ? -2.039 2.371 -10.128 1.00 90.94 86 ASP A CA 1
ATOM 631 C C . ASP A 1 86 ? -0.796 2.965 -10.790 1.00 90.94 86 ASP A C 1
ATOM 633 O O . ASP A 1 86 ? -0.634 4.190 -10.900 1.00 90.94 86 ASP A O 1
ATOM 637 N N . VAL A 1 87 ? 0.074 2.062 -11.228 1.00 95.75 87 VAL A N 1
ATOM 638 C CA . VAL A 1 87 ? 1.165 2.332 -12.167 1.00 95.75 87 VAL A CA 1
ATOM 639 C C . VAL A 1 87 ? 0.945 1.481 -13.402 1.00 95.75 87 VAL A C 1
ATOM 641 O O . VAL A 1 87 ? 0.389 0.387 -13.314 1.00 95.75 87 VAL A O 1
ATOM 644 N N . GLU A 1 88 ? 1.374 1.962 -14.556 1.00 97.62 88 GLU A N 1
ATOM 645 C CA . GLU A 1 88 ? 1.318 1.176 -15.784 1.00 97.62 88 GLU A CA 1
ATOM 646 C C . GLU A 1 88 ? 2.650 0.452 -15.973 1.00 97.62 88 GLU A C 1
ATOM 648 O O . GLU A 1 88 ? 3.698 1.089 -15.953 1.00 97.62 88 GLU A O 1
ATOM 653 N N . VAL A 1 89 ? 2.638 -0.870 -16.139 1.00 97.56 89 VAL A N 1
ATOM 654 C CA . VAL A 1 89 ? 3.843 -1.660 -16.428 1.00 97.56 89 VAL A CA 1
ATOM 655 C C . VAL A 1 89 ? 3.730 -2.243 -17.829 1.00 97.56 89 VAL A C 1
ATOM 657 O O . VAL A 1 89 ? 2.790 -2.973 -18.132 1.00 97.56 89 VAL A O 1
ATOM 660 N N . VAL A 1 90 ? 4.699 -1.945 -18.689 1.00 95.88 90 VAL A N 1
ATOM 661 C CA . VAL A 1 90 ? 4.706 -2.339 -20.104 1.00 95.88 90 VAL A CA 1
ATOM 662 C C . VAL A 1 90 ? 6.058 -2.908 -20.532 1.00 95.88 90 VAL A C 1
ATOM 664 O O . VAL A 1 90 ? 7.084 -2.710 -19.879 1.00 95.88 90 VAL A O 1
ATOM 667 N N . GLY A 1 91 ? 6.061 -3.609 -21.667 1.00 93.75 91 GLY A N 1
ATOM 668 C CA . GLY A 1 91 ? 7.253 -4.220 -22.251 1.00 93.75 91 GLY A CA 1
ATOM 669 C C . GLY A 1 91 ? 7.416 -5.691 -21.868 1.00 93.75 91 GLY A C 1
ATOM 670 O O . GLY A 1 91 ? 6.459 -6.460 -21.903 1.00 93.75 91 GLY A O 1
ATOM 671 N N . ALA A 1 92 ? 8.644 -6.087 -21.551 1.00 93.12 92 ALA A N 1
ATOM 672 C CA . ALA A 1 92 ? 9.110 -7.454 -21.339 1.00 93.12 92 ALA A CA 1
ATOM 673 C C . ALA A 1 92 ? 8.703 -8.049 -19.974 1.00 93.12 92 ALA A C 1
ATOM 675 O O . ALA A 1 92 ? 9.539 -8.535 -19.211 1.00 93.12 92 ALA A O 1
ATOM 676 N N . VAL A 1 93 ? 7.409 -8.025 -19.665 1.00 92.94 93 VAL A N 1
ATOM 677 C CA . VAL A 1 93 ? 6.802 -8.617 -18.461 1.00 92.94 93 VAL A CA 1
ATOM 678 C C . VAL A 1 93 ? 5.728 -9.629 -18.852 1.00 92.94 93 VAL A C 1
ATOM 680 O O . VAL A 1 93 ? 5.213 -9.592 -19.967 1.00 92.94 93 VAL A O 1
ATOM 683 N N . ASP A 1 94 ? 5.375 -10.536 -17.943 1.00 90.56 94 ASP A N 1
ATOM 684 C CA . ASP A 1 94 ? 4.398 -11.593 -18.239 1.00 90.56 94 ASP A CA 1
ATOM 685 C C . ASP A 1 94 ? 2.968 -11.045 -18.349 1.00 90.56 94 ASP A C 1
ATOM 687 O O . ASP A 1 94 ? 2.162 -11.535 -19.140 1.00 90.56 94 ASP A O 1
ATOM 691 N N . ARG A 1 95 ? 2.643 -10.032 -17.538 1.00 92.25 95 ARG A N 1
ATOM 692 C CA . ARG A 1 95 ? 1.316 -9.405 -17.477 1.00 92.25 95 ARG A CA 1
ATOM 693 C C . ARG A 1 95 ? 1.447 -7.882 -17.563 1.00 92.25 95 ARG A C 1
ATOM 695 O O . ARG A 1 95 ? 1.443 -7.221 -16.524 1.00 92.25 95 ARG A O 1
ATOM 702 N N . PRO A 1 96 ? 1.601 -7.316 -18.774 1.00 94.44 96 PRO A N 1
ATOM 703 C CA . PRO A 1 96 ? 1.603 -5.871 -18.956 1.00 94.44 96 PRO A CA 1
ATOM 704 C C . PRO A 1 96 ? 0.215 -5.279 -18.669 1.00 94.44 96 PRO A C 1
ATOM 706 O O . PRO A 1 96 ? -0.809 -5.925 -18.896 1.00 94.44 96 PRO A O 1
ATOM 709 N N . GLY A 1 97 ? 0.185 -4.037 -18.193 1.00 96.19 97 GLY A N 1
ATOM 710 C CA . GLY A 1 97 ? -1.028 -3.299 -17.853 1.00 96.19 97 GLY A CA 1
ATOM 711 C C . GLY A 1 97 ? -0.905 -2.547 -16.530 1.00 96.19 97 GLY A C 1
ATOM 712 O O . GLY A 1 97 ? 0.191 -2.337 -16.009 1.00 96.19 97 GLY A O 1
ATOM 713 N N . TYR A 1 98 ? -2.047 -2.134 -15.983 1.00 95.81 98 TYR A N 1
ATOM 714 C CA . TYR A 1 98 ? -2.094 -1.446 -14.697 1.00 95.81 98 TYR A CA 1
ATOM 715 C C . TYR A 1 98 ? -1.839 -2.409 -13.538 1.00 95.81 98 TYR A C 1
ATOM 717 O O . TYR A 1 98 ? -2.500 -3.440 -13.403 1.00 95.81 98 TYR A O 1
ATOM 725 N N . ILE A 1 99 ? -0.892 -2.037 -12.683 1.00 94.25 99 ILE A N 1
ATOM 726 C CA . ILE A 1 99 ? -0.530 -2.752 -11.468 1.00 94.25 99 ILE A CA 1
ATOM 727 C C . ILE A 1 99 ? -0.898 -1.885 -10.271 1.00 94.25 99 ILE A C 1
ATOM 729 O O . ILE A 1 99 ? -0.420 -0.757 -10.134 1.00 94.25 99 ILE A O 1
ATOM 733 N N . GLN A 1 100 ? -1.717 -2.440 -9.379 1.00 91.56 100 GLN A N 1
ATOM 734 C CA . GLN A 1 100 ? -2.076 -1.774 -8.136 1.00 91.56 100 GLN A CA 1
ATOM 735 C C . GLN A 1 100 ? -0.904 -1.820 -7.149 1.00 91.56 100 GLN A C 1
ATOM 737 O O . GLN A 1 100 ? -0.424 -2.886 -6.738 1.00 91.56 100 GLN A O 1
ATOM 742 N N . MET A 1 101 ? -0.471 -0.640 -6.736 1.00 89.56 101 MET A N 1
ATOM 743 C CA . MET A 1 101 ? 0.621 -0.383 -5.808 1.00 89.56 101 MET A CA 1
ATOM 744 C C . MET A 1 101 ? 0.076 0.211 -4.515 1.00 89.56 101 MET A C 1
ATOM 746 O O . MET A 1 101 ? -1.002 0.802 -4.495 1.00 89.56 101 MET A O 1
ATOM 750 N N . ARG A 1 102 ? 0.818 0.044 -3.426 1.00 86.69 102 ARG A N 1
ATOM 751 C CA . ARG A 1 102 ? 0.581 0.716 -2.146 1.00 86.69 102 ARG A CA 1
ATOM 752 C C . ARG A 1 102 ? 1.583 1.846 -1.972 1.00 86.69 102 ARG A C 1
ATOM 754 O O . ARG A 1 102 ? 2.671 1.817 -2.543 1.00 86.69 102 ARG A O 1
ATOM 761 N N . GLU A 1 103 ? 1.229 2.838 -1.169 1.00 81.50 103 GLU A N 1
ATOM 762 C CA . GLU A 1 103 ? 2.166 3.872 -0.739 1.00 81.50 103 GLU A CA 1
ATOM 763 C C . GLU A 1 103 ? 3.444 3.249 -0.150 1.00 81.50 103 GLU A C 1
ATOM 765 O O . GLU A 1 103 ? 3.395 2.305 0.641 1.00 81.50 103 GLU A O 1
ATOM 770 N N . GLY A 1 104 ? 4.597 3.727 -0.622 1.00 81.94 104 GLY A N 1
ATOM 771 C CA . GLY A 1 104 ? 5.909 3.167 -0.293 1.00 81.94 104 GLY A CA 1
ATOM 772 C C . GLY A 1 104 ? 6.361 1.982 -1.157 1.00 81.94 104 GLY A C 1
ATOM 773 O O . GLY A 1 104 ? 7.553 1.671 -1.136 1.00 81.94 104 GLY A O 1
ATOM 774 N N . ASP A 1 105 ? 5.480 1.356 -1.951 1.00 89.44 105 ASP A N 1
ATOM 775 C CA . ASP A 1 105 ? 5.892 0.289 -2.869 1.00 89.44 105 ASP A CA 1
ATOM 776 C C . ASP A 1 105 ? 6.893 0.825 -3.915 1.00 89.44 105 ASP A C 1
ATOM 778 O O . ASP A 1 105 ? 6.798 1.950 -4.426 1.00 89.44 105 ASP A O 1
ATOM 782 N N . ARG A 1 106 ? 7.864 -0.023 -4.259 1.00 93.06 106 ARG A N 1
ATOM 783 C CA . ARG A 1 106 ? 8.974 0.309 -5.159 1.00 93.06 106 ARG A CA 1
ATOM 784 C C . ARG A 1 106 ? 8.861 -0.381 -6.515 1.00 93.06 106 ARG A C 1
ATOM 786 O O . ARG A 1 106 ? 8.008 -1.248 -6.727 1.00 93.06 106 ARG A O 1
ATOM 793 N N . LEU A 1 107 ? 9.744 -0.001 -7.434 1.00 94.94 107 LEU A N 1
ATOM 794 C CA . LEU A 1 107 ? 9.826 -0.540 -8.790 1.00 94.94 107 LEU A CA 1
ATOM 795 C C . LEU A 1 107 ? 9.903 -2.077 -8.819 1.00 94.94 107 LEU A C 1
ATOM 797 O O . LEU A 1 107 ? 9.170 -2.708 -9.584 1.00 94.94 107 LEU A O 1
ATOM 801 N N . ALA A 1 108 ? 10.715 -2.685 -7.951 1.00 92.75 108 ALA A N 1
ATOM 802 C CA . ALA A 1 108 ? 10.825 -4.139 -7.824 1.00 92.75 108 ALA A CA 1
ATOM 803 C C . ALA A 1 108 ? 9.465 -4.802 -7.561 1.00 92.75 108 ALA A C 1
ATOM 805 O O . ALA A 1 108 ? 9.155 -5.843 -8.138 1.00 92.75 108 ALA A O 1
ATOM 806 N N . THR A 1 109 ? 8.629 -4.175 -6.728 1.00 92.56 109 THR A N 1
ATOM 807 C CA . THR A 1 109 ? 7.299 -4.691 -6.377 1.00 92.56 109 THR A CA 1
ATOM 808 C C . THR A 1 109 ? 6.350 -4.645 -7.573 1.00 92.56 109 THR A C 1
ATOM 810 O O . THR A 1 109 ? 5.632 -5.616 -7.807 1.00 92.56 109 THR A O 1
ATOM 813 N N . ALA A 1 110 ? 6.366 -3.566 -8.365 1.00 94.50 110 ALA A N 1
ATOM 814 C CA . ALA A 1 110 ? 5.558 -3.480 -9.586 1.00 94.50 110 ALA A CA 1
ATOM 815 C C . ALA A 1 110 ? 5.933 -4.580 -10.587 1.00 94.50 110 ALA A C 1
ATOM 817 O O . ALA A 1 110 ? 5.061 -5.276 -11.103 1.00 94.50 110 ALA A O 1
ATOM 818 N N . ILE A 1 111 ? 7.234 -4.775 -10.817 1.00 93.00 111 ILE A N 1
ATOM 819 C CA . ILE A 1 111 ? 7.740 -5.783 -11.756 1.00 93.00 111 ILE A CA 1
ATOM 820 C C . ILE A 1 111 ? 7.477 -7.203 -11.248 1.00 93.00 111 ILE A C 1
ATOM 822 O O . ILE A 1 111 ? 7.068 -8.058 -12.028 1.00 93.00 111 ILE A O 1
ATOM 826 N N . ALA A 1 112 ? 7.618 -7.457 -9.946 1.00 91.00 112 ALA A N 1
ATOM 827 C CA . ALA A 1 112 ? 7.252 -8.739 -9.347 1.00 91.00 112 ALA A CA 1
ATOM 828 C C . ALA A 1 112 ? 5.748 -9.035 -9.503 1.00 91.00 112 ALA A C 1
ATOM 830 O O . ALA A 1 112 ? 5.367 -10.146 -9.873 1.00 91.00 112 ALA A O 1
ATOM 831 N N . LYS A 1 113 ? 4.888 -8.029 -9.286 1.00 91.50 113 LYS A N 1
ATOM 832 C CA . LYS A 1 113 ? 3.433 -8.135 -9.481 1.00 91.50 113 LYS A CA 1
ATOM 833 C C . LYS A 1 113 ? 3.041 -8.330 -10.945 1.00 91.50 113 LYS A C 1
ATOM 835 O O . LYS A 1 113 ? 2.093 -9.072 -11.183 1.00 91.50 113 LYS A O 1
ATOM 840 N N . ALA A 1 114 ? 3.742 -7.718 -11.900 1.00 91.94 114 ALA A N 1
ATOM 841 C CA . ALA A 1 114 ? 3.556 -7.965 -13.335 1.00 91.94 114 ALA A CA 1
ATOM 842 C C . ALA A 1 114 ? 4.097 -9.348 -13.754 1.00 91.94 114 ALA A C 1
ATOM 844 O O . ALA A 1 114 ? 3.534 -10.013 -14.624 1.00 91.94 114 ALA A O 1
ATOM 845 N N . GLY A 1 115 ? 5.127 -9.832 -13.060 1.00 85.19 115 GLY A N 1
ATOM 846 C CA . GLY A 1 115 ? 5.835 -11.073 -13.354 1.00 85.19 115 GLY A CA 1
ATOM 847 C C . GLY A 1 115 ? 6.914 -10.880 -14.418 1.00 85.19 115 GLY A C 1
ATOM 848 O O . GLY A 1 115 ? 6.735 -10.138 -15.387 1.00 85.19 115 GLY A O 1
ATOM 849 N N . THR A 1 116 ? 8.038 -11.571 -14.238 1.00 74.62 116 THR A N 1
ATOM 850 C CA . THR A 1 116 ? 9.044 -11.756 -15.285 1.00 74.62 116 THR A CA 1
ATOM 851 C C . THR A 1 116 ? 9.355 -13.242 -15.371 1.00 74.62 116 THR A C 1
ATOM 853 O O . THR A 1 116 ? 9.710 -13.878 -14.376 1.00 74.62 116 THR A O 1
ATOM 856 N N . SER A 1 117 ? 9.192 -13.821 -16.553 1.00 67.56 117 SER A N 1
ATOM 857 C CA . SER A 1 117 ? 9.554 -15.208 -16.815 1.00 67.56 117 SER A CA 1
ATOM 858 C C . SER A 1 117 ? 10.819 -15.274 -17.661 1.00 67.56 117 SER A C 1
ATOM 860 O O . SER A 1 117 ? 11.205 -14.316 -18.332 1.00 67.56 117 SER A O 1
ATOM 862 N N . ALA A 1 118 ? 11.453 -16.448 -17.699 1.00 61.50 118 ALA A N 1
ATOM 863 C CA . ALA A 1 118 ? 12.545 -16.702 -18.640 1.00 61.50 118 ALA A CA 1
ATOM 864 C C . ALA A 1 118 ? 12.138 -16.411 -20.103 1.00 61.50 118 ALA A C 1
ATOM 866 O O . ALA A 1 118 ? 12.992 -16.057 -20.914 1.00 61.50 118 ALA A O 1
ATOM 867 N N . ASN A 1 119 ? 10.839 -16.494 -20.417 1.00 61.00 119 ASN A N 1
ATOM 868 C CA . ASN A 1 119 ? 10.287 -16.208 -21.740 1.00 61.00 119 ASN A CA 1
ATOM 869 C C . ASN A 1 119 ? 10.109 -14.710 -22.013 1.00 61.00 119 ASN A C 1
ATOM 871 O O . ASN A 1 119 ? 10.099 -14.315 -23.176 1.00 61.00 119 ASN A O 1
ATOM 875 N N . SER A 1 120 ? 9.989 -13.868 -20.980 1.00 67.75 120 SER A N 1
ATOM 876 C CA . SER A 1 120 ? 9.838 -12.423 -21.176 1.00 67.75 120 SER A CA 1
ATOM 877 C C . SER A 1 120 ? 11.140 -11.770 -21.652 1.00 67.75 120 SER A C 1
ATOM 879 O O . SER A 1 120 ? 11.103 -10.711 -22.276 1.00 67.75 120 SER A O 1
ATOM 881 N N . ASN A 1 121 ? 12.287 -12.426 -21.413 1.00 82.00 121 ASN A N 1
ATOM 882 C CA . ASN A 1 121 ? 13.625 -11.949 -21.767 1.00 82.00 121 ASN A CA 1
ATOM 883 C C . ASN A 1 121 ? 13.855 -10.498 -21.296 1.00 82.00 121 ASN A C 1
ATOM 885 O O . ASN A 1 121 ? 14.407 -9.686 -22.030 1.00 82.00 121 ASN A O 1
ATOM 889 N N . ALA A 1 122 ? 13.387 -10.158 -20.092 1.00 88.44 122 ALA A N 1
ATOM 890 C CA . ALA A 1 122 ? 13.470 -8.813 -19.525 1.00 88.44 122 ALA A CA 1
ATOM 891 C C . ALA A 1 122 ? 14.918 -8.345 -19.313 1.00 88.44 122 ALA A C 1
ATOM 893 O O . ALA A 1 122 ? 15.734 -9.066 -18.733 1.00 88.44 122 ALA A O 1
ATOM 894 N N . ASP A 1 123 ? 15.223 -7.109 -19.702 1.00 91.25 123 ASP A N 1
ATOM 895 C CA . ASP A 1 123 ? 16.467 -6.436 -19.336 1.00 91.25 123 ASP A CA 1
ATOM 896 C C . ASP A 1 123 ? 16.260 -5.540 -18.112 1.00 91.25 123 ASP A C 1
ATOM 898 O O . ASP A 1 123 ? 15.888 -4.371 -18.206 1.00 91.25 123 ASP A O 1
ATOM 902 N N . LEU A 1 124 ? 16.528 -6.112 -16.938 1.00 90.50 124 LEU A N 1
ATOM 903 C CA . LEU A 1 124 ? 16.406 -5.409 -15.661 1.00 90.50 124 LEU A CA 1
ATOM 904 C C . LEU A 1 124 ? 17.553 -4.415 -15.392 1.00 90.50 124 LEU A C 1
ATOM 906 O O . LEU A 1 124 ? 17.533 -3.749 -14.359 1.00 90.50 124 LEU A O 1
ATOM 910 N N . ASN A 1 125 ? 18.552 -4.298 -16.276 1.00 91.31 125 ASN A N 1
ATOM 911 C CA . ASN A 1 125 ? 19.612 -3.291 -16.133 1.00 91.31 125 ASN A CA 1
ATOM 912 C C . ASN A 1 125 ? 19.205 -1.924 -16.692 1.00 91.31 125 ASN A C 1
ATOM 914 O O . ASN A 1 125 ? 19.805 -0.927 -16.300 1.00 91.31 125 ASN A O 1
ATOM 918 N N . HIS A 1 126 ? 18.206 -1.885 -17.577 1.00 93.25 126 HIS A N 1
ATOM 919 C CA . HIS A 1 126 ? 17.806 -0.688 -18.317 1.00 93.25 126 HIS A CA 1
ATOM 920 C C . HIS A 1 126 ? 16.288 -0.478 -18.207 1.00 93.25 126 HIS A C 1
ATOM 922 O O . HIS A 1 126 ? 15.590 -0.343 -19.207 1.00 93.25 126 HIS A O 1
ATOM 928 N N . VAL A 1 127 ? 15.736 -0.517 -16.991 1.00 95.00 127 VAL A N 1
ATOM 929 C CA . VAL A 1 127 ? 14.301 -0.273 -16.774 1.00 95.00 127 VAL A CA 1
ATOM 930 C C . VAL A 1 127 ? 14.039 1.225 -16.807 1.00 95.00 127 VAL A C 1
ATOM 932 O O . VAL A 1 127 ? 14.768 1.984 -16.183 1.00 95.00 127 VAL A O 1
ATOM 935 N N . TYR A 1 128 ? 12.985 1.673 -17.477 1.00 96.81 128 TYR A N 1
ATOM 936 C CA . TYR A 1 128 ? 12.651 3.094 -17.550 1.00 96.81 128 TYR A CA 1
ATOM 937 C C . TYR A 1 128 ? 11.421 3.400 -16.703 1.00 96.81 128 TYR A C 1
ATOM 939 O O . TYR A 1 128 ? 10.372 2.784 -16.881 1.00 96.81 128 TYR A O 1
ATOM 947 N N . VAL A 1 129 ? 11.535 4.377 -15.805 1.00 97.44 129 VAL A N 1
ATOM 948 C CA . VAL A 1 129 ? 10.408 4.925 -15.044 1.00 97.44 129 VAL A CA 1
ATOM 949 C C . VAL A 1 129 ? 10.108 6.312 -15.582 1.00 97.44 129 VAL A C 1
ATOM 951 O O . VAL A 1 129 ? 10.925 7.226 -15.477 1.00 97.44 129 VAL A O 1
ATOM 954 N N . THR A 1 130 ? 8.923 6.462 -16.154 1.00 97.31 130 THR A N 1
ATOM 955 C CA . THR A 1 130 ? 8.419 7.718 -16.691 1.00 97.31 130 THR A CA 1
ATOM 956 C C . THR A 1 130 ? 7.400 8.307 -15.730 1.00 97.31 130 THR A C 1
ATOM 958 O O . THR A 1 130 ? 6.423 7.651 -15.377 1.00 97.31 130 THR A O 1
ATOM 961 N N . ARG A 1 131 ? 7.623 9.553 -15.309 1.00 94.62 131 ARG A N 1
ATOM 962 C CA . ARG A 1 131 ? 6.769 10.274 -14.365 1.00 94.62 131 ARG A CA 1
ATOM 963 C C . ARG A 1 131 ? 6.320 11.597 -14.959 1.00 94.62 131 ARG A C 1
ATOM 965 O O . ARG A 1 131 ? 7.145 12.384 -15.422 1.00 94.62 131 ARG A O 1
ATOM 972 N N . THR A 1 132 ? 5.023 11.867 -14.874 1.00 91.56 132 THR A N 1
ATOM 973 C CA . THR A 1 132 ? 4.438 13.155 -15.260 1.00 91.56 132 THR A CA 1
ATOM 974 C C . THR A 1 132 ? 4.227 14.013 -14.016 1.00 91.56 132 THR A C 1
ATOM 976 O O . THR A 1 132 ? 3.514 13.632 -13.089 1.00 91.56 132 THR A O 1
ATOM 979 N N . ALA A 1 133 ? 4.886 15.166 -13.970 1.00 85.12 133 ALA A N 1
ATOM 980 C CA . ALA A 1 133 ? 4.741 16.146 -12.905 1.00 85.12 133 ALA A CA 1
ATOM 981 C C . ALA A 1 133 ? 3.407 16.906 -13.018 1.00 85.12 133 ALA A C 1
ATOM 983 O O . ALA A 1 133 ? 2.759 16.924 -14.063 1.00 85.12 133 ALA A O 1
ATOM 984 N N . ALA A 1 134 ? 3.006 17.585 -11.939 1.00 80.88 134 ALA A N 1
ATOM 985 C CA . ALA A 1 134 ? 1.736 18.319 -11.875 1.00 80.88 134 ALA A CA 1
ATOM 986 C C . ALA A 1 134 ? 1.607 19.443 -12.924 1.00 80.88 134 ALA A C 1
ATOM 988 O O . ALA A 1 134 ? 0.501 19.841 -13.270 1.00 80.88 134 ALA A O 1
ATOM 989 N N . ASN A 1 135 ? 2.730 19.940 -13.445 1.00 87.75 135 ASN A N 1
ATOM 990 C CA . ASN A 1 135 ? 2.785 20.931 -14.522 1.00 87.75 135 ASN A CA 1
ATOM 991 C C . ASN A 1 135 ? 2.669 20.312 -15.933 1.00 87.75 135 ASN A C 1
ATOM 993 O O . ASN A 1 135 ? 2.841 21.023 -16.920 1.00 87.75 135 ASN A O 1
ATOM 997 N N . GLY A 1 136 ? 2.430 19.000 -16.036 1.00 87.12 136 GLY A N 1
ATOM 998 C CA . GLY A 1 136 ? 2.326 18.261 -17.295 1.00 87.12 136 GLY A CA 1
ATOM 999 C C . GLY A 1 136 ? 3.665 17.863 -17.919 1.00 87.12 136 GLY A C 1
ATOM 1000 O O . GLY A 1 136 ? 3.668 17.214 -18.961 1.00 87.12 136 GLY A O 1
ATOM 1001 N N . GLN A 1 137 ? 4.805 18.215 -17.314 1.00 90.50 137 GLN A N 1
ATOM 1002 C CA . GLN A 1 137 ? 6.110 17.783 -17.812 1.00 90.50 137 GLN A CA 1
ATOM 1003 C C . GLN A 1 137 ? 6.351 16.3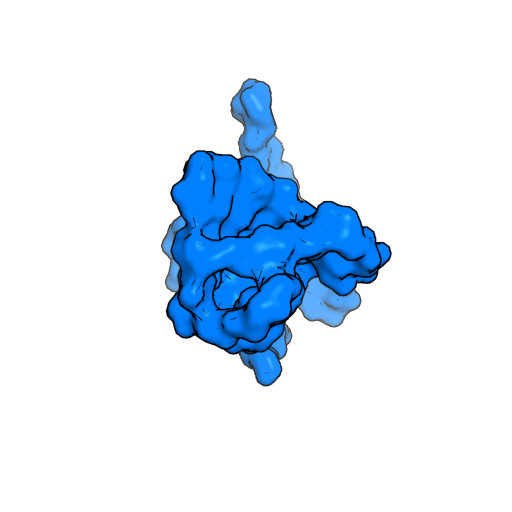14 -17.482 1.00 90.50 137 GLN A C 1
ATOM 1005 O O . GLN A 1 137 ? 6.201 15.891 -16.336 1.00 90.50 137 GLN A O 1
ATOM 1010 N N . THR A 1 138 ? 6.784 15.553 -18.479 1.00 91.88 138 THR A N 1
ATOM 1011 C CA . THR A 1 138 ? 7.124 14.141 -18.328 1.00 91.88 138 THR A CA 1
ATOM 1012 C C . THR A 1 138 ? 8.639 13.965 -18.324 1.00 91.88 138 THR A C 1
ATOM 1014 O O . THR A 1 138 ? 9.328 14.472 -19.207 1.00 91.88 138 THR A O 1
ATOM 1017 N N . ALA A 1 139 ? 9.157 13.235 -17.338 1.00 93.56 139 ALA A N 1
ATOM 1018 C CA . ALA A 1 139 ? 10.564 12.863 -17.240 1.00 93.56 139 ALA A CA 1
ATOM 1019 C C . ALA A 1 139 ? 10.693 11.340 -17.199 1.00 93.56 139 ALA A C 1
ATOM 1021 O O . ALA A 1 139 ? 9.953 10.678 -16.472 1.00 93.56 139 ALA A O 1
ATOM 1022 N N . SER A 1 140 ? 11.631 10.795 -17.973 1.00 94.94 140 SER A N 1
ATOM 1023 C CA . SER A 1 140 ? 11.984 9.375 -17.947 1.00 94.94 140 SER A CA 1
ATOM 1024 C C . SER A 1 140 ? 13.358 9.204 -17.312 1.00 94.94 140 SER A C 1
ATOM 1026 O O . SER A 1 140 ? 14.303 9.915 -17.661 1.00 94.94 140 SER A O 1
ATOM 1028 N N . HIS A 1 141 ? 13.455 8.274 -16.368 1.00 93.56 141 HIS A N 1
ATOM 1029 C CA . HIS A 1 141 ? 14.688 7.928 -15.676 1.00 93.56 141 HIS A CA 1
ATOM 1030 C C . HIS A 1 141 ? 14.993 6.452 -15.895 1.00 93.56 141 HIS A C 1
ATOM 1032 O O . HIS A 1 141 ? 14.143 5.595 -15.653 1.00 93.56 141 HIS A O 1
ATOM 1038 N N . GLU A 1 142 ? 16.212 6.163 -16.339 1.00 94.81 142 GLU A N 1
ATOM 1039 C CA . GLU A 1 142 ? 16.710 4.797 -16.436 1.00 94.81 142 GLU A CA 1
ATOM 1040 C C . GLU A 1 142 ? 17.148 4.294 -15.057 1.00 94.81 142 GLU A C 1
ATOM 1042 O O . GLU A 1 142 ? 17.785 5.010 -14.280 1.00 94.81 142 GLU A O 1
ATOM 1047 N N . VAL A 1 143 ? 16.791 3.053 -14.756 1.00 93.88 143 VAL A N 1
ATOM 1048 C CA . VAL A 1 143 ? 16.989 2.395 -13.476 1.00 93.88 143 VAL A CA 1
ATOM 1049 C C . VAL A 1 143 ? 17.622 1.035 -13.723 1.00 93.88 143 VAL A C 1
ATOM 1051 O O . VAL A 1 143 ? 17.051 0.159 -14.377 1.00 93.88 143 VAL A O 1
ATOM 1054 N N . ASN A 1 144 ? 18.791 0.838 -13.120 1.00 91.75 144 ASN A N 1
ATOM 1055 C CA . ASN A 1 144 ? 19.429 -0.466 -13.062 1.00 91.75 144 ASN A CA 1
ATOM 1056 C C . ASN A 1 144 ? 18.860 -1.273 -11.890 1.00 91.75 144 ASN A C 1
ATOM 1058 O O . ASN A 1 144 ? 19.482 -1.399 -10.834 1.00 91.75 144 ASN A O 1
ATOM 1062 N N . LEU A 1 145 ? 17.656 -1.814 -12.080 1.00 90.50 145 LEU A N 1
ATOM 1063 C CA . LEU A 1 145 ? 16.973 -2.605 -11.059 1.00 90.50 145 LEU A CA 1
ATOM 1064 C C . LEU A 1 145 ? 17.751 -3.878 -10.703 1.00 90.50 145 LEU A C 1
ATOM 1066 O O . LEU A 1 145 ? 17.711 -4.326 -9.559 1.00 90.50 145 LEU A O 1
ATOM 1070 N N . TYR A 1 146 ? 18.496 -4.441 -11.658 1.00 86.94 146 TYR A N 1
ATOM 1071 C CA . TYR A 1 146 ? 19.361 -5.592 -11.416 1.00 86.94 146 TYR A CA 1
ATOM 1072 C C . TYR A 1 146 ? 20.296 -5.358 -10.221 1.00 86.94 146 TYR A C 1
ATOM 1074 O O . TYR A 1 146 ? 20.359 -6.214 -9.340 1.00 86.94 146 TYR A O 1
ATOM 1082 N N . GLN A 1 147 ? 20.932 -4.182 -10.123 1.00 86.06 147 GLN A N 1
ATOM 1083 C CA . GLN A 1 147 ? 21.791 -3.816 -8.985 1.00 86.06 147 GLN A CA 1
ATOM 1084 C C . GLN A 1 147 ? 21.043 -3.810 -7.646 1.00 86.06 147 GLN A C 1
ATOM 1086 O O . GLN A 1 147 ? 21.593 -4.245 -6.632 1.00 86.06 147 GLN A O 1
ATOM 1091 N N . ALA A 1 148 ? 19.789 -3.355 -7.636 1.00 84.94 148 ALA A N 1
ATOM 1092 C CA . ALA A 1 148 ? 18.952 -3.373 -6.441 1.00 84.94 148 ALA A CA 1
ATOM 1093 C C . ALA A 1 148 ? 18.660 -4.807 -5.974 1.00 84.94 148 ALA A C 1
ATOM 1095 O O . ALA A 1 148 ? 18.751 -5.092 -4.781 1.00 84.94 148 ALA A O 1
ATOM 1096 N N . LEU A 1 149 ? 18.374 -5.722 -6.906 1.00 84.06 149 LEU A N 1
ATOM 1097 C CA . LEU A 1 149 ? 18.016 -7.109 -6.592 1.00 84.06 149 LEU A CA 1
ATOM 1098 C C . LEU A 1 149 ? 19.198 -7.939 -6.083 1.00 84.06 149 LEU A C 1
ATOM 1100 O O . LEU A 1 149 ? 19.021 -8.753 -5.179 1.00 84.06 149 LEU A O 1
ATOM 1104 N N . ILE A 1 150 ? 20.394 -7.752 -6.649 1.00 83.19 150 ILE A N 1
ATOM 1105 C CA . ILE A 1 150 ? 21.569 -8.550 -6.264 1.00 83.19 150 ILE A CA 1
ATOM 1106 C C . ILE A 1 150 ? 22.245 -8.033 -4.991 1.00 83.19 150 ILE A C 1
ATOM 1108 O O . ILE A 1 150 ? 22.718 -8.831 -4.187 1.00 83.19 150 ILE A O 1
ATOM 1112 N N . ASN A 1 151 ? 22.275 -6.712 -4.793 1.00 83.00 151 ASN A N 1
ATOM 1113 C CA . ASN A 1 151 ? 23.026 -6.088 -3.702 1.00 83.00 151 ASN A CA 1
ATOM 1114 C C . ASN A 1 151 ? 22.120 -5.591 -2.568 1.00 83.00 151 ASN A C 1
ATOM 1116 O O . ASN A 1 151 ? 22.623 -5.086 -1.567 1.00 83.00 151 ASN A O 1
ATOM 1120 N N . GLY A 1 152 ? 20.794 -5.668 -2.731 1.00 76.44 152 GLY A N 1
ATOM 1121 C CA . GLY A 1 152 ? 19.822 -5.128 -1.775 1.00 76.44 152 GLY A CA 1
ATOM 1122 C C . GLY A 1 152 ? 19.867 -3.602 -1.642 1.00 76.44 152 GLY A C 1
ATOM 1123 O O . GLY A 1 152 ? 19.337 -3.047 -0.681 1.00 76.44 152 GLY A O 1
ATOM 1124 N N . ASN A 1 153 ? 20.529 -2.901 -2.569 1.00 82.75 153 ASN A N 1
ATOM 1125 C CA . ASN A 1 153 ? 20.705 -1.458 -2.482 1.00 82.75 153 ASN A CA 1
ATOM 1126 C C . ASN A 1 153 ? 19.462 -0.727 -3.008 1.00 82.75 153 ASN A C 1
ATOM 1128 O O . ASN A 1 153 ? 19.274 -0.568 -4.215 1.00 82.75 153 ASN A O 1
ATOM 1132 N N . LEU A 1 154 ? 18.657 -0.222 -2.070 1.00 83.44 154 LEU A N 1
ATOM 1133 C CA . LEU A 1 154 ? 17.409 0.500 -2.326 1.00 83.44 154 LEU A CA 1
ATOM 1134 C C . LEU A 1 154 ? 17.578 1.810 -3.118 1.00 83.44 154 LEU A C 1
ATOM 1136 O O . LEU A 1 154 ? 16.581 2.360 -3.583 1.00 83.44 154 LEU A O 1
ATOM 1140 N N . TRP A 1 155 ? 18.803 2.319 -3.292 1.00 84.19 155 TRP A N 1
ATOM 1141 C CA . TRP A 1 155 ? 19.078 3.462 -4.172 1.00 84.19 155 TRP A CA 1
ATOM 1142 C C . TRP A 1 155 ? 18.725 3.166 -5.637 1.00 84.19 155 TRP A C 1
ATOM 1144 O O . TRP A 1 155 ? 18.318 4.064 -6.370 1.00 84.19 155 TRP A O 1
ATOM 1154 N N . TYR A 1 156 ? 18.836 1.900 -6.050 1.00 87.75 156 TYR A N 1
ATOM 1155 C CA . TYR A 1 156 ? 18.519 1.443 -7.406 1.00 87.75 156 TYR A CA 1
ATOM 1156 C C . TYR A 1 156 ? 17.080 0.924 -7.561 1.00 87.75 156 TYR A C 1
ATOM 1158 O O . TYR A 1 156 ? 16.731 0.398 -8.613 1.00 87.75 156 TYR A O 1
ATOM 1166 N N . ASP A 1 157 ? 16.242 1.057 -6.529 1.00 92.56 157 ASP A N 1
ATOM 1167 C CA . ASP A 1 157 ? 14.844 0.612 -6.533 1.00 92.56 157 ASP A CA 1
ATOM 1168 C C . ASP A 1 157 ? 13.919 1.763 -6.105 1.00 92.56 157 ASP A C 1
ATOM 1170 O O . ASP A 1 157 ? 13.553 1.862 -4.934 1.00 92.56 157 ASP A O 1
ATOM 1174 N N . PRO A 1 158 ? 13.588 2.710 -6.997 1.00 93.50 158 PRO A N 1
ATOM 1175 C CA . PRO A 1 158 ? 12.859 3.915 -6.620 1.00 93.50 158 PRO A CA 1
ATOM 1176 C C . PRO A 1 158 ? 11.430 3.608 -6.151 1.00 93.50 158 PRO A C 1
ATOM 1178 O O . PRO A 1 158 ? 10.763 2.708 -6.661 1.00 93.50 158 PRO A O 1
ATOM 1181 N N . VAL A 1 159 ? 10.933 4.422 -5.213 1.00 92.50 159 VAL A N 1
ATOM 1182 C CA . VAL A 1 159 ? 9.513 4.422 -4.825 1.00 92.50 159 VAL A CA 1
ATOM 1183 C C . VAL A 1 159 ? 8.681 4.956 -5.988 1.00 92.50 159 VAL A C 1
ATOM 1185 O O . VAL A 1 159 ? 8.953 6.044 -6.525 1.00 92.50 159 VAL A O 1
ATOM 1188 N N . LEU A 1 160 ? 7.666 4.188 -6.371 1.00 93.38 160 LEU A N 1
ATOM 1189 C CA . LEU A 1 160 ? 6.756 4.584 -7.435 1.00 93.38 160 LEU A CA 1
ATOM 1190 C C . LEU A 1 160 ? 5.687 5.539 -6.908 1.00 93.38 160 LEU A C 1
ATOM 1192 O O . LEU A 1 160 ? 5.404 5.611 -5.713 1.00 93.38 160 LEU A O 1
ATOM 1196 N N . LYS A 1 161 ? 5.103 6.305 -7.821 1.00 90.81 161 LYS A N 1
ATOM 1197 C CA . LYS A 1 161 ? 4.017 7.241 -7.550 1.00 90.81 161 LYS A CA 1
ATOM 1198 C C . LYS A 1 161 ? 2.857 6.988 -8.499 1.00 90.81 161 LYS A C 1
ATOM 1200 O O . LYS A 1 161 ? 3.009 6.388 -9.561 1.00 90.81 161 LYS A O 1
ATOM 1205 N N . LYS A 1 162 ? 1.687 7.489 -8.105 1.00 89.12 162 LYS A N 1
ATOM 1206 C CA . LYS A 1 162 ? 0.474 7.454 -8.922 1.00 89.12 162 LYS A CA 1
ATOM 1207 C C . LYS A 1 162 ? 0.749 7.992 -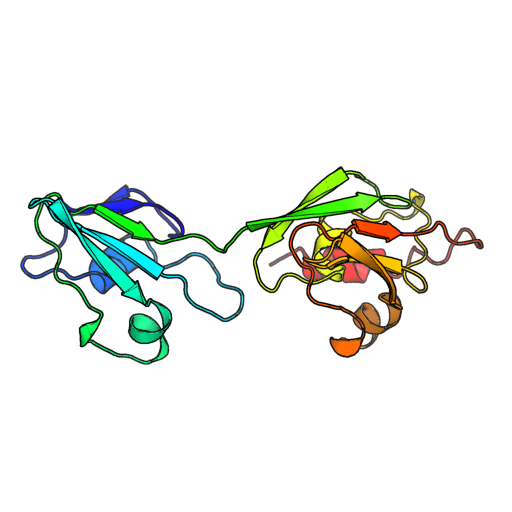10.326 1.00 89.12 162 LYS A C 1
ATOM 1209 O O . LYS A 1 162 ? 1.202 9.127 -10.463 1.00 89.12 162 LYS A O 1
ATOM 1214 N N . GLY A 1 163 ? 0.393 7.199 -11.335 1.00 88.31 163 GLY A N 1
ATOM 1215 C CA . GLY A 1 163 ? 0.524 7.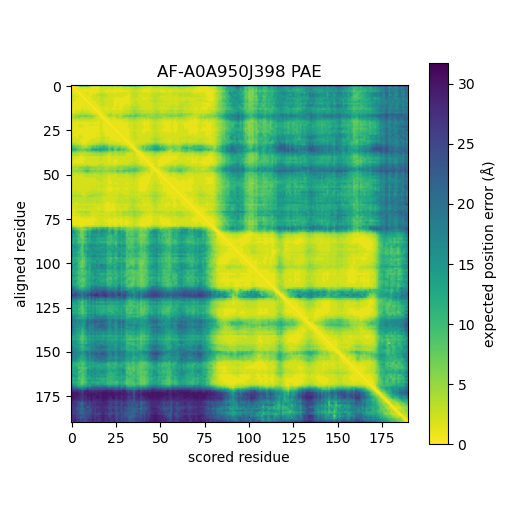579 -12.741 1.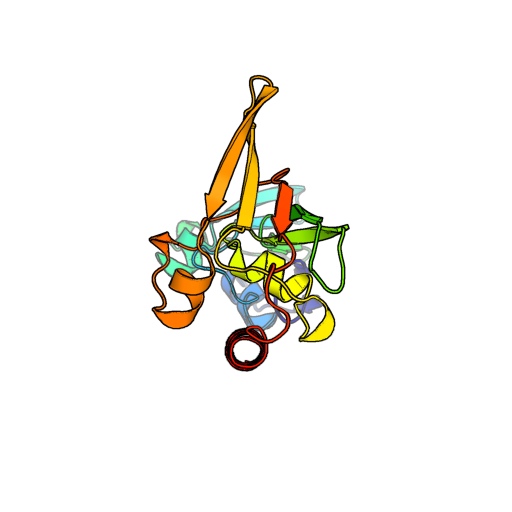00 88.31 163 GLY A CA 1
ATOM 1216 C C . GLY A 1 163 ? 1.925 7.405 -13.327 1.00 88.31 163 GLY A C 1
ATOM 1217 O O . GLY A 1 163 ? 2.139 7.816 -14.464 1.00 88.31 163 GLY A O 1
ATOM 1218 N N . ASP A 1 164 ? 2.867 6.809 -12.589 1.00 96.25 164 ASP A N 1
ATOM 1219 C CA . ASP A 1 164 ? 4.130 6.374 -13.183 1.00 96.25 164 ASP A CA 1
ATOM 1220 C C . ASP A 1 164 ? 3.886 5.293 -14.245 1.00 96.25 164 ASP A C 1
ATOM 1222 O O . ASP A 1 164 ? 3.036 4.411 -14.082 1.00 96.25 164 ASP A O 1
ATOM 1226 N N . ILE A 1 165 ? 4.690 5.342 -15.306 1.00 97.12 165 ILE A N 1
ATOM 1227 C CA . ILE A 1 165 ? 4.756 4.320 -16.350 1.00 97.12 165 ILE A CA 1
ATOM 1228 C C . ILE A 1 165 ? 6.125 3.652 -16.263 1.00 97.12 165 ILE A C 1
ATOM 1230 O O . ILE A 1 165 ? 7.163 4.307 -16.366 1.00 97.12 165 ILE A O 1
ATOM 1234 N N . VAL A 1 166 ? 6.130 2.340 -16.082 1.00 97.75 166 VAL A N 1
ATOM 1235 C CA . VAL A 1 166 ? 7.314 1.491 -16.028 1.00 97.75 166 VAL A CA 1
ATOM 1236 C C . VAL A 1 166 ? 7.434 0.747 -17.348 1.00 97.75 166 VAL A C 1
ATOM 1238 O O . VAL A 1 166 ? 6.582 -0.069 -17.689 1.00 97.75 166 VAL A O 1
ATOM 1241 N N . TYR A 1 167 ? 8.519 0.986 -18.073 1.00 96.56 167 TYR A N 1
ATOM 1242 C CA . TYR A 1 167 ? 8.850 0.250 -19.284 1.00 96.56 167 TYR A CA 1
ATOM 1243 C C . TYR A 1 167 ? 10.048 -0.666 -19.042 1.00 96.56 167 TYR A C 1
ATOM 1245 O O . TYR A 1 167 ? 11.137 -0.214 -18.683 1.00 96.56 167 TYR A O 1
ATOM 1253 N N . VAL A 1 168 ? 9.840 -1.963 -19.264 1.00 95.44 168 VAL A N 1
ATOM 1254 C CA . VAL A 1 168 ? 10.877 -2.992 -19.166 1.00 95.44 168 VAL A CA 1
ATOM 1255 C C . VAL A 1 168 ? 11.277 -3.410 -20.583 1.00 95.44 168 VAL A C 1
ATOM 1257 O O . VAL A 1 168 ? 10.468 -4.022 -21.281 1.00 95.44 168 VAL A O 1
ATOM 1260 N N . PRO A 1 169 ? 12.490 -3.099 -21.063 1.00 93.12 169 PRO A N 1
ATOM 1261 C CA . PRO A 1 169 ? 12.910 -3.520 -22.393 1.00 93.12 169 PRO A CA 1
ATOM 1262 C C . PRO A 1 169 ? 13.218 -5.020 -22.454 1.00 93.12 169 PRO A C 1
ATOM 1264 O O . PRO A 1 169 ? 13.500 -5.669 -21.446 1.00 93.12 169 PRO A O 1
ATOM 1267 N N . GLN A 1 170 ? 13.198 -5.571 -23.668 1.00 90.19 170 GLN A N 1
ATOM 1268 C CA . GLN A 1 170 ? 13.720 -6.911 -23.936 1.00 90.19 170 GLN A CA 1
ATOM 1269 C C . GLN A 1 170 ? 15.254 -6.877 -24.006 1.00 90.19 170 GLN A C 1
ATOM 1271 O O . GLN A 1 170 ? 15.846 -6.008 -24.650 1.00 90.19 170 GLN A O 1
ATOM 1276 N N . SER A 1 171 ? 15.905 -7.858 -23.391 1.00 81.88 171 SER A N 1
ATOM 1277 C CA . SER A 1 171 ? 17.345 -8.068 -23.462 1.00 81.88 171 SER A CA 1
ATOM 1278 C C . SER A 1 171 ? 17.758 -8.439 -24.879 1.00 81.88 171 SER A C 1
ATOM 1280 O O . SER A 1 171 ? 17.219 -9.357 -25.498 1.00 81.88 171 SER A O 1
ATOM 1282 N N . ARG A 1 172 ? 18.797 -7.772 -25.386 1.00 70.69 172 ARG A N 1
ATOM 1283 C CA . ARG A 1 172 ? 19.390 -8.083 -26.698 1.00 70.69 172 ARG A CA 1
ATOM 1284 C C . ARG A 1 172 ? 20.128 -9.431 -26.719 1.00 70.69 172 ARG A C 1
ATOM 1286 O O . ARG A 1 172 ? 20.589 -9.846 -27.778 1.00 70.69 172 ARG A O 1
ATOM 1293 N N . ARG A 1 173 ? 20.260 -10.113 -25.572 1.00 59.12 173 ARG A N 1
ATOM 1294 C CA . ARG A 1 173 ? 20.870 -11.444 -25.442 1.00 59.12 173 ARG A CA 1
ATOM 1295 C C . ARG A 1 173 ? 19.876 -12.418 -24.792 1.00 59.12 173 ARG A C 1
ATOM 1297 O O . ARG A 1 173 ? 19.656 -12.304 -23.586 1.00 59.12 173 ARG A O 1
ATOM 1304 N N . PRO A 1 174 ? 19.304 -13.379 -25.538 1.00 45.41 174 PRO A N 1
ATOM 1305 C CA . PRO A 1 174 ? 18.453 -14.407 -24.947 1.00 45.41 174 PRO A CA 1
ATOM 1306 C C . PRO A 1 174 ? 19.297 -15.297 -24.019 1.00 45.41 174 PRO A C 1
ATOM 1308 O O . PRO A 1 174 ? 20.215 -15.970 -24.484 1.00 45.41 174 PRO A O 1
ATOM 1311 N N . GLY A 1 175 ? 19.030 -15.276 -22.705 1.00 49.09 175 GLY A N 1
ATOM 1312 C CA . GLY A 1 175 ? 19.601 -16.255 -21.760 1.00 49.09 175 GLY A CA 1
ATOM 1313 C C . GLY A 1 175 ? 20.041 -15.768 -20.372 1.00 49.09 175 GLY A C 1
ATOM 1314 O O . GLY A 1 175 ? 20.330 -16.604 -19.522 1.00 49.09 175 GLY A O 1
ATOM 1315 N N . SER A 1 176 ? 20.075 -14.465 -20.073 1.00 52.62 176 SER A N 1
ATOM 1316 C CA . SER A 1 176 ? 20.533 -13.973 -18.753 1.00 52.62 176 SER A CA 1
ATOM 1317 C C . SER A 1 176 ?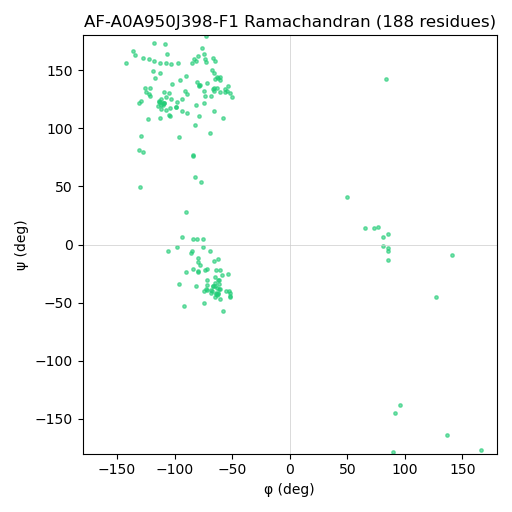 19.454 -13.941 -17.656 1.00 52.62 176 SER A C 1
ATOM 1319 O O . SER A 1 176 ? 19.765 -13.663 -16.500 1.00 52.62 176 SER A O 1
ATOM 1321 N N . ALA A 1 177 ? 18.193 -14.246 -17.983 1.00 51.16 177 ALA A N 1
ATOM 1322 C CA . ALA A 1 177 ? 17.056 -14.144 -17.059 1.00 51.16 177 ALA A CA 1
ATOM 1323 C C . ALA A 1 177 ? 16.951 -15.298 -16.033 1.00 51.16 177 ALA A C 1
ATOM 1325 O O . ALA A 1 177 ? 16.274 -15.157 -15.015 1.00 51.16 177 ALA A O 1
ATOM 1326 N N . GLY A 1 178 ? 17.625 -16.432 -16.265 1.00 50.84 178 GLY A N 1
ATOM 1327 C CA . GLY A 1 178 ? 17.416 -17.665 -15.489 1.00 50.84 178 GLY A CA 1
ATOM 1328 C C . GLY A 1 178 ? 17.807 -17.588 -14.006 1.00 50.84 178 GLY A C 1
ATOM 1329 O O . GLY A 1 178 ? 17.146 -18.199 -13.173 1.00 50.84 178 GLY A O 1
ATOM 1330 N N . GLY A 1 179 ? 18.841 -16.817 -13.651 1.00 54.97 179 GLY A N 1
ATOM 1331 C CA . GLY A 1 179 ? 19.299 -16.699 -12.256 1.00 54.97 179 GLY A CA 1
ATOM 1332 C C . GLY A 1 179 ? 18.458 -15.755 -11.386 1.00 54.97 179 GLY A C 1
ATOM 1333 O O . GLY A 1 179 ? 18.435 -15.888 -10.166 1.00 54.97 179 GLY A O 1
ATOM 1334 N N . LEU A 1 180 ? 17.747 -14.809 -12.004 1.00 54.66 180 LEU A N 1
ATOM 1335 C CA . LEU A 1 180 ? 17.040 -13.721 -11.315 1.00 54.66 180 LEU A CA 1
ATOM 1336 C C . LEU A 1 180 ? 15.601 -14.066 -10.933 1.00 54.66 180 LEU A C 1
ATOM 1338 O O . LEU A 1 180 ? 15.080 -13.509 -9.965 1.00 54.66 180 LEU A O 1
ATOM 1342 N N . LEU A 1 181 ? 14.990 -15.021 -11.642 1.00 58.25 181 LEU A N 1
ATOM 1343 C CA . LEU A 1 181 ? 13.673 -15.569 -11.312 1.00 58.25 181 LEU A CA 1
ATOM 1344 C C . LEU A 1 181 ? 13.624 -16.055 -9.855 1.00 58.25 181 LEU A C 1
ATOM 1346 O O . LEU A 1 181 ? 12.656 -15.801 -9.140 1.00 58.25 181 LEU A O 1
ATOM 1350 N N . TYR A 1 182 ? 14.714 -16.678 -9.397 1.00 56.28 182 TYR A N 1
ATOM 1351 C CA . TYR A 1 182 ? 14.838 -17.187 -8.035 1.00 56.28 182 TYR A CA 1
ATOM 1352 C C . TYR A 1 182 ? 14.786 -16.075 -6.974 1.00 56.28 182 TYR A C 1
ATOM 1354 O O . TYR A 1 182 ? 14.189 -16.258 -5.915 1.00 56.28 182 TYR A O 1
ATOM 1362 N N . LEU A 1 183 ? 15.373 -14.903 -7.247 1.00 57.09 183 LEU A N 1
ATOM 1363 C CA . LEU A 1 183 ? 15.435 -13.806 -6.273 1.00 57.09 183 LEU A CA 1
ATOM 1364 C C . LEU A 1 183 ? 14.084 -13.103 -6.104 1.00 57.09 183 LEU A C 1
ATOM 1366 O O . LEU A 1 183 ? 13.698 -12.802 -4.975 1.00 57.09 183 LEU A O 1
ATOM 1370 N N . LEU A 1 184 ? 13.346 -12.892 -7.199 1.00 56.69 184 LEU A N 1
ATOM 1371 C CA . LEU A 1 184 ? 12.015 -12.277 -7.148 1.00 56.69 184 LEU A CA 1
ATOM 1372 C C . LEU A 1 184 ? 10.963 -13.228 -6.557 1.00 56.69 184 LEU A C 1
ATOM 1374 O O . LEU A 1 184 ? 10.125 -12.792 -5.772 1.00 56.69 184 LEU A O 1
ATOM 1378 N N . GLN A 1 185 ? 11.033 -14.530 -6.861 1.00 57.00 185 GLN A N 1
ATOM 1379 C CA . GLN A 1 185 ? 10.138 -15.526 -6.256 1.00 57.00 185 GLN A CA 1
ATOM 1380 C C . GLN A 1 185 ? 10.386 -15.701 -4.754 1.00 57.00 185 GLN A C 1
ATOM 1382 O O . GLN A 1 185 ? 9.431 -15.847 -3.997 1.00 57.00 185 GLN A O 1
ATOM 1387 N N . ARG A 1 186 ? 11.644 -15.620 -4.297 1.00 55.22 186 ARG A N 1
ATOM 1388 C CA . ARG A 1 186 ? 11.982 -15.693 -2.867 1.00 55.22 186 ARG A CA 1
ATOM 1389 C C . ARG A 1 186 ? 11.419 -14.521 -2.054 1.00 55.22 186 ARG A C 1
ATOM 1391 O O . ARG A 1 186 ? 11.152 -14.694 -0.874 1.00 55.22 186 ARG A O 1
ATOM 1398 N N . TRP A 1 187 ? 11.223 -13.356 -2.669 1.00 51.66 187 TRP A N 1
ATOM 1399 C CA . TRP A 1 187 ? 10.605 -12.190 -2.024 1.00 51.66 187 TRP A CA 1
ATOM 1400 C C . TRP A 1 187 ? 9.069 -12.260 -1.945 1.00 51.66 187 TRP A C 1
ATOM 1402 O O . TRP A 1 187 ? 8.466 -11.489 -1.205 1.00 51.66 187 TRP A O 1
ATOM 1412 N N . LEU A 1 188 ? 8.432 -13.165 -2.697 1.00 47.47 188 LEU A N 1
ATOM 1413 C CA . LEU A 1 188 ? 6.971 -13.306 -2.780 1.00 47.47 188 LEU A CA 1
ATOM 1414 C C . LEU A 1 188 ? 6.395 -14.407 -1.872 1.00 47.47 188 LEU A C 1
ATOM 1416 O O . LEU A 1 188 ? 5.177 -14.582 -1.845 1.00 47.47 188 LEU A O 1
ATOM 1420 N N . ILE A 1 189 ? 7.233 -15.146 -1.141 1.00 36.94 189 ILE A N 1
ATOM 1421 C CA . ILE A 1 189 ? 6.796 -16.198 -0.214 1.00 36.94 189 ILE A CA 1
ATOM 1422 C C . ILE A 1 189 ? 7.065 -15.707 1.221 1.00 36.94 189 ILE A C 1
ATOM 1424 O O . ILE A 1 189 ? 8.222 -15.400 1.514 1.00 36.94 189 ILE A O 1
ATOM 1428 N N . PRO A 1 190 ? 6.032 -15.580 2.080 1.00 42.31 190 PRO A N 1
ATOM 1429 C CA . PRO A 1 190 ? 6.198 -15.206 3.486 1.00 42.31 190 PRO A CA 1
ATOM 1430 C C . PRO A 1 190 ? 6.932 -16.274 4.308 1.00 42.31 190 PRO A C 1
ATOM 1432 O O . PRO A 1 190 ? 6.843 -17.473 3.953 1.00 42.31 190 PRO A O 1
#

Mean predicted aligned error: 9.94 Å

Nearest PDB structures (foldseek):
  2w8h-assembly1_C  TM=5.954E-01  e=2.836E-11  Escherichia coli
  2j58-assembly1_F  TM=5.782E-01  e=2.360E-11  Escherichia coli
  2w8i-assembly1_D  TM=5.924E-01  e=5.562E-11  Escherichia coli
  7xfd-assembly1_A  TM=5.426E-01  e=2.503E-06  Escherichia coli
  6jm4-assembly1_A  TM=3.820E-01  e=3.833E-01  Homo sapiens

Secondary structure (DSSP, 8-state):
-EEEEESBSS-EEE-PPTT-BHHHHHHHTTSBPP-SSS--EEEEE-TTS-EEEEEHIIIIIS--GGG--B--TT-EEEEPPP-EEEEEEEESSSS-EEEEEETT-BHHHHHHHH---TTT-B-TTSEEEEEE-TTS-EEEEEE-HHHHHHH--GGGSPBP-TT-EEEEPBPSSTTTTTTTHHHHHHTS--

Foldseek 3Di:
DEFEEEFAQAGGDDDDDVQDWPVNVCVRSVHGHDDPPAFFWKWKQAPVRDIDIARCCCVVVVVPCVRTGGHDPPIYIYGYDFDKAWEFEDALFQAGGIDIDGFQDWPLNRRLRRHHDLVSQWDLQFKWKWDQDPVRDIDIDTANVVCCQPVVDCVRIDGDDHHIYIYTYHDPDRDPCVVRNVSSVVVVDD

pLDDT: mean 86.99, std 13.62, range [36.94, 98.0]